Protein AF-A0A7Z9P1F1-F1 (afdb_monomer)

Sequence (293 aa):
MRIVAISLLLLLSGCTSNPWAYNAAPGSGSVGSEALQKPMVYIEPFTIGSGVDSHWPDVAPEMHKAFTRALLKTGKFEVATDPVSARQSFAAFLISAEITDFMHSSEAPESVRRLSWFSEANDAIVALDLSAVDAHTNRTIFSDQLVSTVSAGDVEVDQYGALEFGSYLFWSTPLGEASSDVLDQAVAQLASLRGSTPGVVEITSYEVGSREVKLSAGDLLDDGGIYYVGAMDRMTGQFASVDDDLGRPLRLRVEHHFFGGSSGWLLSEPAEYEHITGSTLSKSPLSTQLSSE

Solvent-accessible surface area (backbone atoms only — not comparable to full-atom values): 16678 Å² total; per-residue (Å²): 140,89,83,83,92,82,86,85,87,85,82,76,77,71,81,75,74,60,86,81,48,91,81,68,76,68,43,86,40,77,85,61,85,82,58,79,69,57,42,23,31,18,70,51,81,36,38,78,35,92,55,40,55,80,89,51,80,59,50,32,66,43,52,42,51,51,44,54,50,54,43,45,32,62,36,61,48,40,80,37,96,41,66,68,65,13,58,71,40,98,40,27,35,39,33,46,39,32,36,40,34,53,48,73,30,68,64,80,56,77,83,60,58,74,69,76,78,82,88,73,72,24,36,10,38,26,30,36,40,40,36,33,24,35,55,88,77,70,42,77,73,44,72,51,78,41,71,26,73,25,76,42,62,92,60,69,87,76,72,53,88,85,50,58,85,78,37,80,69,37,54,73,35,41,55,27,42,10,45,49,52,31,44,50,53,50,42,56,60,54,59,36,50,52,27,35,30,75,81,61,19,30,26,74,40,72,51,93,91,56,50,60,28,37,41,39,68,36,82,34,43,57,69,70,36,67,29,26,35,23,36,68,38,86,88,78,72,45,60,24,36,35,42,19,72,83,74,42,77,26,37,28,32,30,43,70,43,96,86,79,49,27,36,29,38,45,76,58,57,64,28,98,85,63,78,59,58,68,18,19,29,16,66,58,83,51,53,68,74,75,77,83,124

Secondary structure (DSSP, 8-state):
------SSSSS-------TTSTTPPPP----SGGGS-PPEEEEPPPEEEEEE-TT-TTHHHHHHHHHHHHHHHTSS-EE-SSHHHHTTSSSEEEEEEEEEEEEEESS--HHHHTT----SS-EEEEEEEEEEEETTT--EEEEEEEEEEEE-TT--TTSSTTSPTTSTTGGGSHHHHHHHHHHHHHHHHHHHTTTTSTTTSBEEEE-TT-SEEEETTGGGSPTT-EEEEEEE-TTT--EEE-BBTTSSB-EEEEEE-TTS-EEEEESSPBPTT---TT-EEESSPPBP-----

Structure (mmCIF, N/CA/C/O backbone):
data_AF-A0A7Z9P1F1-F1
#
_entry.id   AF-A0A7Z9P1F1-F1
#
loop_
_atom_site.group_PDB
_atom_site.id
_atom_site.type_symbol
_atom_site.label_atom_id
_atom_site.label_alt_id
_atom_site.label_comp_id
_atom_site.label_asym_id
_atom_site.label_entity_id
_atom_site.label_seq_id
_atom_site.pdbx_PDB_ins_code
_atom_site.Cartn_x
_atom_site.Cartn_y
_atom_site.Cartn_z
_atom_site.occupancy
_atom_site.B_iso_or_equiv
_atom_site.auth_seq_id
_atom_site.auth_comp_id
_atom_site.auth_asym_id
_atom_site.auth_atom_id
_atom_site.pdbx_PDB_model_num
ATOM 1 N N . MET A 1 1 ? -0.400 -39.652 -49.048 1.00 35.72 1 MET A N 1
ATOM 2 C CA . MET A 1 1 ? -0.681 -38.272 -49.501 1.00 35.72 1 MET A CA 1
ATOM 3 C C . MET A 1 1 ? -1.869 -37.758 -48.700 1.00 35.72 1 MET A C 1
ATOM 5 O O . MET A 1 1 ? -2.992 -38.155 -48.974 1.00 35.72 1 MET A O 1
ATOM 9 N N . ARG A 1 2 ? -1.606 -37.013 -47.617 1.00 31.61 2 ARG A N 1
ATOM 10 C CA . ARG A 1 2 ? -2.617 -36.452 -46.706 1.00 31.61 2 ARG A CA 1
ATOM 11 C C . ARG A 1 2 ? -2.742 -34.965 -47.019 1.00 31.61 2 ARG A C 1
ATOM 13 O O . ARG A 1 2 ? -1.772 -34.230 -46.880 1.00 31.61 2 ARG A O 1
ATOM 20 N N . ILE A 1 3 ? -3.910 -34.577 -47.510 1.00 37.00 3 ILE A N 1
ATOM 21 C CA . ILE A 1 3 ? -4.257 -33.225 -47.939 1.00 37.00 3 ILE A CA 1
ATOM 22 C C . ILE A 1 3 ? -5.103 -32.596 -46.826 1.00 37.00 3 ILE A C 1
ATOM 24 O O . ILE A 1 3 ? -6.120 -33.158 -46.435 1.00 37.00 3 ILE A O 1
ATOM 28 N N . VAL A 1 4 ? -4.630 -31.437 -46.358 1.00 41.53 4 VAL A N 1
ATOM 29 C CA . VAL A 1 4 ? -5.380 -30.321 -45.755 1.00 41.53 4 VAL A CA 1
ATOM 30 C C . VAL A 1 4 ? -6.065 -30.602 -44.410 1.00 41.53 4 VAL A C 1
ATOM 32 O O . VAL A 1 4 ? -7.259 -30.850 -44.313 1.00 41.53 4 VAL A O 1
ATOM 35 N N . ALA A 1 5 ? -5.279 -30.423 -43.348 1.00 38.44 5 ALA A N 1
ATOM 36 C CA . ALA A 1 5 ? -5.745 -29.993 -42.028 1.00 38.44 5 ALA A CA 1
ATOM 37 C C . ALA A 1 5 ? -5.063 -28.655 -41.666 1.00 38.44 5 ALA A C 1
ATOM 39 O O . ALA A 1 5 ? -4.437 -28.512 -40.624 1.00 38.44 5 ALA A O 1
ATOM 40 N N . ILE A 1 6 ? -5.127 -27.686 -42.585 1.00 43.38 6 ILE A N 1
ATOM 41 C CA . ILE A 1 6 ? -4.683 -26.299 -42.383 1.00 43.38 6 ILE A CA 1
ATOM 42 C C . ILE A 1 6 ? -5.941 -25.443 -42.507 1.00 43.38 6 ILE A C 1
ATOM 44 O O . ILE A 1 6 ? -6.253 -24.998 -43.604 1.00 43.38 6 ILE A O 1
ATOM 48 N N . SER A 1 7 ? -6.730 -25.316 -41.435 1.00 37.97 7 SER A N 1
ATOM 49 C CA . SER A 1 7 ? -7.835 -24.332 -41.343 1.00 37.97 7 SER A CA 1
ATOM 50 C C . SER A 1 7 ? -8.422 -24.136 -39.934 1.00 37.97 7 SER A C 1
ATOM 52 O O . SER A 1 7 ? -9.387 -23.396 -39.801 1.00 37.97 7 SER A O 1
ATOM 54 N N . LEU A 1 8 ? -7.887 -24.735 -38.860 1.00 34.91 8 LEU A N 1
ATOM 55 C CA . LEU A 1 8 ? -8.510 -24.575 -37.535 1.00 34.91 8 LEU A CA 1
ATOM 56 C C . LEU A 1 8 ? -7.511 -24.604 -36.370 1.00 34.91 8 LEU A C 1
ATOM 58 O O . LEU A 1 8 ? -7.696 -25.330 -35.401 1.00 34.91 8 LEU A O 1
ATOM 62 N N . LEU A 1 9 ? -6.426 -23.834 -36.473 1.00 31.36 9 LEU A N 1
ATOM 63 C CA . LEU A 1 9 ? -5.491 -23.639 -35.355 1.00 31.36 9 LEU A CA 1
ATOM 64 C C . LEU A 1 9 ? -4.881 -22.226 -35.347 1.00 31.36 9 LEU A C 1
ATOM 66 O O . LEU A 1 9 ? -3.698 -22.046 -35.093 1.00 31.36 9 LEU A O 1
ATOM 70 N N . LEU A 1 10 ? -5.696 -21.220 -35.685 1.00 32.81 10 LEU A N 1
ATOM 71 C CA . LEU A 1 10 ? -5.306 -19.801 -35.731 1.00 32.81 10 LEU A CA 1
ATOM 72 C C . LEU A 1 10 ? -6.299 -18.875 -34.997 1.00 32.81 10 LEU A C 1
ATOM 74 O O . LEU A 1 10 ? -6.329 -17.679 -35.251 1.00 32.81 10 LEU A O 1
ATOM 78 N N . LEU A 1 11 ? -7.117 -19.407 -34.078 1.00 34.19 11 LEU A N 1
ATOM 79 C CA . LEU A 1 11 ? -8.127 -18.622 -33.340 1.00 34.19 11 LEU A CA 1
ATOM 80 C C . LEU A 1 11 ? -8.122 -18.836 -31.815 1.00 34.19 11 LEU A C 1
ATOM 82 O O . LEU A 1 11 ? -9.123 -18.574 -31.161 1.00 34.19 11 LEU A O 1
ATOM 86 N N . LEU A 1 12 ? -7.004 -19.278 -31.230 1.00 32.34 12 LEU A N 1
ATOM 87 C CA . LEU A 1 12 ? -6.824 -19.297 -29.766 1.00 32.34 12 LEU A CA 1
ATOM 88 C C . LEU A 1 12 ? -5.463 -18.743 -29.319 1.00 32.34 12 LEU A C 1
ATOM 90 O O . LEU A 1 12 ? -5.011 -19.019 -28.211 1.00 32.34 12 LEU A O 1
ATOM 94 N N . SER A 1 13 ? -4.823 -17.916 -30.148 1.00 32.41 13 SER A N 1
ATOM 95 C CA . SER A 1 13 ? -3.813 -16.987 -29.645 1.00 32.41 13 SER A CA 1
ATOM 96 C C . SER A 1 13 ? -4.576 -15.914 -28.883 1.00 32.41 13 SER A C 1
ATOM 98 O O . SER A 1 13 ? -5.094 -14.976 -29.486 1.00 32.41 13 SER A O 1
ATOM 100 N N . GLY A 1 14 ? -4.745 -16.121 -27.576 1.00 32.91 14 GLY A N 1
ATOM 101 C CA . GLY A 1 14 ? -5.289 -15.107 -26.692 1.00 32.91 14 GLY A CA 1
ATOM 102 C C . GLY A 1 14 ? -4.563 -13.801 -26.971 1.00 32.91 14 GLY A C 1
ATOM 103 O O . GLY A 1 14 ? -3.345 -13.724 -26.823 1.00 32.91 14 GLY A O 1
ATOM 104 N N . CYS A 1 15 ? -5.301 -12.791 -27.428 1.00 31.14 15 CYS A N 1
ATOM 105 C CA . CYS A 1 15 ? -4.856 -11.419 -27.305 1.00 31.14 15 CYS A CA 1
ATOM 106 C C . CYS A 1 15 ? -4.651 -11.202 -25.807 1.00 31.14 15 CYS A C 1
ATOM 108 O O . CYS A 1 15 ? -5.617 -10.980 -25.076 1.00 31.14 15 CYS A O 1
ATOM 110 N N . THR A 1 16 ? -3.416 -11.355 -25.334 1.00 35.19 16 THR A N 1
ATOM 111 C CA . THR A 1 16 ? -3.032 -10.914 -24.005 1.00 35.19 16 THR A CA 1
ATOM 112 C C . THR A 1 16 ? -3.187 -9.401 -24.058 1.00 35.19 16 THR A C 1
ATOM 114 O O . THR A 1 16 ? -2.407 -8.678 -24.674 1.00 35.19 16 THR A O 1
ATOM 117 N N . SER A 1 17 ? -4.309 -8.898 -23.550 1.00 42.53 17 SER A N 1
ATOM 118 C CA . SER A 1 17 ? -4.472 -7.466 -23.367 1.00 42.53 17 SER A CA 1
ATOM 119 C C . SER A 1 17 ? -3.401 -7.062 -22.367 1.00 42.53 17 SER A C 1
ATOM 121 O O . SER A 1 17 ? -3.546 -7.371 -21.186 1.00 42.53 17 SER A O 1
ATOM 123 N N . ASN A 1 18 ? -2.315 -6.446 -22.835 1.00 44.53 18 ASN A N 1
ATOM 124 C CA . ASN A 1 18 ? -1.306 -5.876 -21.956 1.00 44.53 18 ASN A CA 1
ATOM 125 C C . ASN A 1 18 ? -2.048 -4.990 -20.930 1.00 44.53 18 ASN A C 1
ATOM 127 O O . ASN A 1 18 ? -2.690 -4.013 -21.342 1.00 44.53 18 ASN A O 1
ATOM 131 N N . PRO A 1 19 ? -2.040 -5.323 -19.625 1.00 49.16 19 PRO A N 1
ATOM 132 C CA . PRO A 1 19 ? -2.755 -4.549 -18.616 1.00 49.16 19 PRO A CA 1
ATOM 133 C C . PRO A 1 19 ? -2.200 -3.121 -18.504 1.00 49.16 19 PRO A C 1
ATOM 135 O O . PRO A 1 19 ? -2.893 -2.238 -18.000 1.00 49.16 19 PRO A O 1
ATOM 138 N N . TRP A 1 20 ? -1.029 -2.844 -19.070 1.00 52.28 20 TRP A N 1
ATOM 139 C CA . TRP A 1 20 ? -0.404 -1.525 -19.142 1.00 52.28 20 TRP A CA 1
ATOM 140 C C . TRP A 1 20 ? -0.797 -0.729 -20.392 1.00 52.28 20 TRP A C 1
ATOM 142 O O . TRP A 1 20 ? -0.536 0.467 -20.475 1.00 52.28 20 TRP A O 1
ATOM 152 N N . ALA A 1 21 ? -1.533 -1.331 -21.336 1.00 48.41 21 ALA A N 1
ATOM 153 C CA . ALA A 1 21 ? -2.096 -0.599 -22.464 1.00 48.41 21 ALA A CA 1
ATOM 154 C C . ALA A 1 21 ? -3.126 0.439 -21.980 1.00 48.41 21 ALA A C 1
ATOM 156 O O . ALA A 1 21 ? -4.057 0.130 -21.220 1.00 48.41 21 ALA A O 1
ATOM 157 N N . TYR A 1 22 ? -2.990 1.675 -22.474 1.00 47.12 22 TYR A N 1
ATOM 158 C CA . TYR A 1 22 ? -3.763 2.863 -22.080 1.00 47.12 22 TYR A CA 1
ATOM 159 C C . TYR A 1 22 ? -5.292 2.755 -22.286 1.00 47.12 22 TYR A C 1
ATOM 161 O O . TYR A 1 22 ? -6.043 3.562 -21.737 1.00 47.12 22 TYR A O 1
ATOM 169 N N . ASN A 1 23 ? -5.783 1.692 -22.932 1.00 44.31 23 ASN A N 1
ATOM 170 C CA . ASN A 1 23 ? -7.172 1.581 -23.392 1.00 44.31 23 ASN A CA 1
ATOM 171 C C . ASN A 1 23 ? -8.077 0.638 -22.572 1.00 44.31 23 ASN A C 1
ATOM 173 O O . ASN A 1 23 ? -9.268 0.557 -22.855 1.00 44.31 23 ASN A O 1
ATOM 177 N N . ALA A 1 24 ? -7.559 -0.083 -21.570 1.00 43.12 24 ALA A N 1
ATOM 178 C CA . ALA A 1 24 ? -8.402 -0.939 -20.726 1.00 43.12 24 ALA A CA 1
ATOM 179 C C . ALA A 1 24 ? -9.178 -0.116 -19.678 1.00 43.12 24 ALA A C 1
ATOM 181 O O . ALA A 1 24 ? -8.585 0.721 -18.992 1.00 43.12 24 ALA A O 1
ATOM 182 N N . ALA A 1 25 ? -10.486 -0.368 -19.556 1.00 40.06 25 ALA A N 1
ATOM 183 C CA . ALA A 1 25 ? -11.360 0.284 -18.579 1.00 40.06 25 ALA A CA 1
ATOM 184 C C . ALA A 1 25 ? -10.914 -0.015 -17.126 1.00 40.06 25 ALA A C 1
ATOM 186 O O . ALA A 1 25 ? -10.321 -1.071 -16.885 1.00 40.06 25 ALA A O 1
ATOM 187 N N . PRO A 1 26 ? -11.180 0.884 -16.157 1.00 46.94 26 PRO A N 1
ATOM 188 C CA . PRO A 1 26 ? -10.956 0.605 -14.738 1.00 46.94 26 PRO A CA 1
ATOM 189 C C . PRO A 1 26 ? -11.678 -0.681 -14.316 1.00 46.94 26 PRO A C 1
ATOM 191 O O . PRO A 1 26 ? -12.777 -0.957 -14.802 1.00 46.94 26 PRO A O 1
ATOM 194 N N . GLY A 1 27 ? -11.071 -1.468 -13.423 1.00 50.06 27 GLY A N 1
ATOM 195 C CA . GLY A 1 27 ? -11.696 -2.678 -12.895 1.00 50.06 27 GLY A CA 1
ATOM 196 C C . GLY A 1 27 ? -13.035 -2.362 -12.226 1.00 50.06 27 GLY A C 1
ATOM 197 O O . GLY A 1 27 ? -13.189 -1.332 -11.564 1.00 50.06 27 GLY A O 1
ATOM 198 N N . SER A 1 28 ? -14.022 -3.242 -12.400 1.00 44.06 28 SER A N 1
ATOM 199 C CA . SER A 1 28 ? -15.274 -3.163 -11.652 1.00 44.06 28 SER A CA 1
ATOM 200 C C . SER A 1 28 ? -14.975 -3.505 -10.193 1.00 44.06 28 SER A C 1
ATOM 202 O O . SER A 1 28 ? -14.883 -4.679 -9.835 1.00 44.06 28 SER A O 1
ATOM 204 N N . GLY A 1 29 ? -14.754 -2.480 -9.369 1.00 47.09 29 GLY A N 1
ATOM 205 C CA . GLY A 1 29 ? -14.648 -2.638 -7.921 1.00 47.09 29 GLY A CA 1
ATOM 206 C C . GLY A 1 29 ? -15.907 -3.282 -7.332 1.00 47.09 29 GLY A C 1
ATOM 207 O O . GLY A 1 29 ? -16.945 -3.380 -7.990 1.00 47.09 29 GLY A O 1
ATOM 208 N N . SER A 1 30 ? -15.804 -3.724 -6.083 1.00 41.62 30 SER A N 1
ATOM 209 C CA . SER A 1 30 ? -16.893 -4.378 -5.364 1.00 41.62 30 SER A CA 1
ATOM 210 C C . SER A 1 30 ? -18.188 -3.552 -5.336 1.00 41.62 30 SER A C 1
ATOM 212 O O . SER A 1 30 ? -18.172 -2.325 -5.223 1.00 41.62 30 SER A O 1
ATOM 214 N N . VAL A 1 31 ? -19.328 -4.244 -5.439 1.00 35.16 31 VAL A N 1
ATOM 215 C CA . VAL A 1 31 ? -20.680 -3.664 -5.449 1.00 35.16 31 VAL A CA 1
ATOM 216 C C . VAL A 1 31 ? -21.420 -4.127 -4.194 1.00 35.16 31 VAL A C 1
ATOM 218 O O . VAL A 1 31 ? -21.510 -5.326 -3.947 1.00 35.16 31 VAL A O 1
ATOM 221 N N . GLY A 1 32 ? -21.973 -3.192 -3.416 1.00 40.28 32 GLY A N 1
ATOM 222 C CA . GLY A 1 32 ? -22.726 -3.475 -2.186 1.00 40.28 32 GLY A CA 1
ATOM 223 C C . GLY A 1 32 ? -22.233 -2.652 -0.993 1.00 40.28 32 GLY A C 1
ATOM 224 O O . GLY A 1 32 ? -21.577 -1.630 -1.175 1.00 40.28 32 GLY A O 1
ATOM 225 N N . SER A 1 33 ? -22.518 -3.099 0.233 1.00 35.25 33 SER A N 1
ATOM 226 C CA . SER A 1 33 ? -22.044 -2.472 1.483 1.00 35.25 33 SER A CA 1
ATOM 227 C C . SER A 1 33 ? -20.513 -2.396 1.605 1.00 35.25 33 SER A C 1
ATOM 229 O O . SER A 1 33 ? -20.011 -1.645 2.429 1.00 35.25 33 SER A O 1
ATOM 231 N N . GLU A 1 34 ? -19.763 -3.101 0.751 1.00 40.09 34 GLU A N 1
ATOM 232 C CA . GLU A 1 34 ? -18.304 -2.976 0.598 1.00 40.09 34 GLU A CA 1
ATOM 233 C C . GLU A 1 34 ? -17.842 -1.634 -0.009 1.00 40.09 34 GLU A C 1
ATOM 235 O O . GLU A 1 34 ? -16.647 -1.334 0.002 1.00 40.09 34 GLU A O 1
ATOM 240 N N . ALA A 1 35 ? -18.770 -0.833 -0.547 1.00 41.50 35 ALA A N 1
ATOM 241 C CA . ALA A 1 35 ? -18.516 0.497 -1.102 1.00 41.50 35 ALA A CA 1
ATOM 242 C C . ALA A 1 35 ? -18.477 1.615 -0.041 1.00 41.50 35 ALA A C 1
ATOM 244 O O . ALA A 1 35 ? -18.312 2.778 -0.399 1.00 41.50 35 ALA A O 1
ATOM 245 N N . LEU A 1 36 ? -18.662 1.300 1.248 1.00 48.66 36 LEU A N 1
ATOM 246 C CA . LEU A 1 36 ? -18.972 2.319 2.255 1.00 48.66 36 LEU A CA 1
ATOM 247 C C . LEU A 1 36 ? -17.801 3.170 2.764 1.00 48.66 36 LEU A C 1
ATOM 249 O O . LEU A 1 36 ? -18.077 4.098 3.509 1.00 48.66 36 LEU A O 1
ATOM 253 N N . GLN A 1 37 ? -16.561 2.955 2.313 1.00 64.69 37 GLN A N 1
ATOM 254 C CA . GLN A 1 37 ? -15.500 3.980 2.261 1.00 64.69 37 GLN A CA 1
ATOM 255 C C . GLN A 1 37 ? -14.241 3.366 1.643 1.00 64.69 37 GLN A C 1
ATOM 257 O O . GLN A 1 37 ? -13.525 2.597 2.285 1.00 64.69 37 GLN A O 1
ATOM 262 N N . LYS A 1 38 ? -13.965 3.670 0.372 1.00 75.50 38 LYS A N 1
ATOM 263 C CA . LYS A 1 38 ? -12.647 3.366 -0.191 1.00 75.50 38 LYS A CA 1
ATOM 264 C C . LYS A 1 38 ? -11.640 4.326 0.445 1.00 75.50 38 LYS A C 1
ATOM 266 O O . LYS A 1 38 ? -11.911 5.526 0.449 1.00 75.50 38 LYS A O 1
ATOM 271 N N . PRO A 1 39 ? -10.507 3.843 0.975 1.00 79.50 39 PRO A N 1
ATOM 272 C CA . PRO A 1 39 ? -9.470 4.738 1.455 1.00 79.50 39 PRO A CA 1
ATOM 273 C C . PRO A 1 39 ? -8.991 5.636 0.316 1.00 79.50 39 PRO A C 1
ATOM 275 O O . PRO A 1 39 ? -8.829 5.192 -0.830 1.00 79.50 39 PRO A O 1
ATOM 278 N N . MET A 1 40 ? -8.775 6.903 0.648 1.00 87.19 40 MET A N 1
ATOM 279 C CA . MET A 1 40 ? -8.245 7.874 -0.287 1.00 87.19 40 MET A CA 1
ATOM 280 C C . MET A 1 40 ? -6.720 7.803 -0.281 1.00 87.19 40 MET A C 1
ATOM 282 O O . MET A 1 40 ? -6.086 7.695 0.764 1.00 87.19 40 MET A O 1
ATOM 286 N N . VAL A 1 41 ? -6.104 7.858 -1.450 1.00 90.19 41 VAL A N 1
ATOM 287 C CA . VAL A 1 41 ? -4.651 7.842 -1.592 1.00 90.19 41 VAL A CA 1
ATOM 288 C C . VAL A 1 41 ? -4.212 9.068 -2.362 1.00 90.19 41 VAL A C 1
ATOM 290 O O . VAL A 1 41 ? -4.752 9.379 -3.419 1.00 90.19 41 VAL A O 1
ATOM 293 N N . TYR A 1 42 ? -3.231 9.780 -1.832 1.00 92.62 42 TYR A N 1
ATOM 294 C CA . TYR A 1 42 ? -2.512 10.796 -2.580 1.00 92.62 42 TYR A CA 1
ATOM 295 C C . TYR A 1 42 ? -1.144 10.235 -2.936 1.00 92.62 42 TYR A C 1
ATOM 297 O O . TYR A 1 42 ? -0.407 9.795 -2.056 1.00 92.62 42 TYR A O 1
ATOM 305 N N . ILE A 1 43 ? -0.829 10.227 -4.227 1.00 94.44 43 ILE A N 1
ATOM 306 C CA . ILE A 1 43 ? 0.447 9.740 -4.741 1.00 94.44 43 ILE A CA 1
ATOM 307 C C . ILE A 1 43 ? 1.280 10.971 -5.069 1.00 94.44 43 ILE A C 1
ATOM 309 O O . ILE A 1 43 ? 0.911 11.760 -5.939 1.00 94.44 43 ILE A O 1
ATOM 313 N N . GLU A 1 44 ? 2.394 11.146 -4.371 1.00 94.25 44 GLU A N 1
ATOM 314 C CA . GLU A 1 44 ? 3.358 12.184 -4.707 1.00 94.25 44 GLU A CA 1
ATOM 315 C C . GLU A 1 44 ? 3.976 11.913 -6.089 1.00 94.25 44 GLU A C 1
ATOM 317 O O . GLU A 1 44 ? 4.096 10.753 -6.508 1.00 94.25 44 GLU A O 1
ATOM 322 N N . PRO A 1 45 ? 4.369 12.964 -6.833 1.00 94.62 45 PRO A N 1
ATOM 323 C CA . PRO A 1 45 ? 5.160 12.781 -8.039 1.00 94.62 45 PRO A CA 1
ATOM 324 C C . PRO A 1 45 ? 6.391 11.933 -7.723 1.00 94.62 45 PRO A C 1
ATOM 326 O O . PRO A 1 45 ? 7.108 12.226 -6.767 1.00 94.62 45 PRO A O 1
ATOM 329 N N . PHE A 1 46 ? 6.621 10.889 -8.518 1.00 95.06 46 PHE A N 1
ATOM 330 C CA . PHE A 1 46 ? 7.787 10.034 -8.315 1.00 95.06 46 PHE A CA 1
ATOM 331 C C . PHE A 1 46 ? 9.060 10.860 -8.477 1.00 95.06 46 PHE A C 1
ATOM 333 O O . PHE A 1 46 ? 9.132 11.759 -9.322 1.00 95.06 46 PHE A O 1
ATOM 340 N N . THR A 1 47 ? 10.065 10.546 -7.671 1.00 94.81 47 THR A N 1
ATOM 341 C CA . THR A 1 47 ? 11.394 11.146 -7.767 1.00 94.81 47 THR A CA 1
ATOM 342 C C . THR A 1 47 ? 12.379 10.166 -8.389 1.00 94.81 47 THR A C 1
ATOM 344 O O . THR A 1 47 ? 12.121 8.967 -8.505 1.00 94.81 47 THR A O 1
ATOM 347 N N . ILE A 1 48 ? 13.509 10.704 -8.839 1.00 92.25 48 ILE A N 1
ATOM 348 C CA . ILE A 1 48 ? 14.598 9.939 -9.436 1.00 92.25 48 ILE A CA 1
ATOM 349 C C . ILE A 1 48 ? 15.787 10.002 -8.482 1.00 92.25 48 ILE A C 1
ATOM 351 O O . ILE A 1 48 ? 16.243 11.097 -8.139 1.00 92.25 48 ILE A O 1
ATOM 355 N N . GLY A 1 49 ? 16.270 8.835 -8.071 1.00 87.38 49 GLY A N 1
ATOM 356 C CA . GLY A 1 49 ? 17.466 8.679 -7.260 1.00 87.38 49 GLY A CA 1
ATOM 357 C C . GLY A 1 49 ? 18.749 8.709 -8.087 1.00 87.38 49 GLY A C 1
ATOM 358 O O . GLY A 1 49 ? 18.749 8.761 -9.317 1.00 87.38 49 GLY A O 1
ATOM 359 N N . SER A 1 50 ? 19.893 8.663 -7.405 1.00 81.25 50 SER A N 1
ATOM 360 C CA . SER A 1 50 ? 21.205 8.814 -8.052 1.00 81.25 50 SER A CA 1
ATOM 361 C C . SER A 1 50 ? 21.637 7.646 -8.954 1.00 81.25 50 SER A C 1
ATOM 363 O O . SER A 1 50 ? 22.626 7.792 -9.669 1.00 81.25 50 SER A O 1
ATOM 365 N N . GLY A 1 51 ? 20.957 6.494 -8.899 1.00 79.06 51 GLY A N 1
ATOM 366 C CA . GLY A 1 51 ? 21.263 5.306 -9.712 1.00 79.06 51 GLY A CA 1
ATOM 367 C C . GLY A 1 51 ? 20.577 5.284 -11.083 1.00 79.06 51 GLY A C 1
ATOM 368 O O . GLY A 1 51 ? 20.734 4.327 -11.840 1.00 79.06 51 GLY A O 1
ATOM 369 N N . VAL A 1 52 ? 19.836 6.337 -11.429 1.00 83.38 52 VAL A N 1
ATOM 370 C CA . VAL A 1 52 ? 19.136 6.467 -12.710 1.00 83.38 52 VAL A CA 1
ATOM 371 C C . VAL A 1 52 ? 19.904 7.402 -13.640 1.00 83.38 52 VAL A C 1
ATOM 373 O O . VAL A 1 52 ? 20.234 8.534 -13.281 1.00 83.38 52 VAL A O 1
ATOM 376 N N . ASP A 1 53 ? 20.178 6.937 -14.860 1.00 78.94 53 ASP A N 1
ATOM 377 C CA . ASP A 1 53 ? 20.866 7.742 -15.869 1.00 78.94 53 ASP A CA 1
ATOM 378 C C . ASP A 1 53 ? 19.981 8.901 -16.365 1.00 78.94 53 ASP A C 1
ATOM 380 O O . ASP A 1 53 ? 18.795 8.735 -16.656 1.00 78.94 53 ASP A O 1
ATOM 384 N N . SER A 1 54 ? 20.593 10.072 -16.542 1.00 78.88 54 SER A N 1
ATOM 385 C CA . SER A 1 54 ? 19.999 11.260 -17.169 1.00 78.88 54 SER A CA 1
ATOM 386 C C . SER A 1 54 ? 19.400 11.038 -18.566 1.00 78.88 54 SER A C 1
ATOM 388 O O . SER A 1 54 ? 18.585 11.849 -19.005 1.00 78.88 54 SER A O 1
ATOM 390 N N . HIS A 1 55 ? 19.777 9.960 -19.264 1.00 78.62 55 HIS A N 1
ATOM 391 C CA . HIS A 1 55 ? 19.166 9.534 -20.525 1.00 78.62 55 HIS A CA 1
ATOM 392 C C . HIS A 1 55 ? 17.673 9.186 -20.389 1.00 78.62 55 HIS A C 1
ATOM 394 O O . HIS A 1 55 ? 16.962 9.165 -21.391 1.00 78.62 55 HIS A O 1
ATOM 400 N N . TRP A 1 56 ? 17.180 8.985 -19.163 1.00 78.62 56 TRP A N 1
ATOM 401 C CA . TRP A 1 56 ? 15.786 8.672 -18.857 1.00 78.62 56 TRP A CA 1
ATOM 402 C C . TRP A 1 56 ? 15.054 9.838 -18.168 1.00 78.62 56 TRP A C 1
ATOM 404 O O . TRP A 1 56 ? 14.583 9.688 -17.039 1.00 78.62 56 TRP A O 1
ATOM 414 N N . PRO A 1 57 ? 14.922 11.018 -18.804 1.00 77.00 57 PRO A N 1
ATOM 415 C CA . PRO A 1 57 ? 14.370 12.203 -18.144 1.00 77.00 57 PRO A CA 1
ATOM 416 C C . PRO A 1 57 ? 12.892 12.042 -17.755 1.00 77.00 57 PRO A C 1
ATOM 418 O O . PRO A 1 57 ? 12.444 12.647 -16.783 1.00 77.00 57 PRO A O 1
ATOM 421 N N . ASP A 1 58 ? 12.153 11.200 -18.482 1.00 84.56 58 ASP A N 1
ATOM 422 C CA . ASP A 1 58 ? 10.709 11.012 -18.317 1.00 84.56 58 ASP A CA 1
ATOM 423 C C . ASP A 1 58 ? 10.339 9.733 -17.544 1.00 84.56 58 ASP A C 1
ATOM 425 O O . ASP A 1 58 ? 9.159 9.386 -17.445 1.00 84.56 58 ASP A O 1
ATOM 429 N N . VAL A 1 59 ? 11.318 9.038 -16.947 1.00 87.50 59 VAL A N 1
ATOM 430 C CA . VAL A 1 59 ? 11.054 7.774 -16.240 1.00 87.50 59 VAL A CA 1
ATOM 431 C C . VAL A 1 59 ? 10.105 7.951 -15.059 1.00 87.50 59 VAL A C 1
ATOM 433 O O . VAL A 1 59 ? 9.095 7.256 -14.953 1.00 87.50 59 VAL A O 1
ATOM 436 N N . ALA A 1 60 ? 10.368 8.947 -14.214 1.00 90.38 60 ALA A N 1
ATOM 437 C CA . ALA A 1 60 ? 9.530 9.265 -13.066 1.00 90.38 60 ALA A CA 1
ATOM 438 C C . ALA A 1 60 ? 8.086 9.635 -13.438 1.00 90.38 60 ALA A C 1
ATOM 440 O O . ALA A 1 60 ? 7.168 8.997 -12.912 1.00 90.38 60 ALA A O 1
ATOM 441 N N . PRO A 1 61 ? 7.823 10.616 -14.327 1.00 90.75 61 PRO A N 1
ATOM 442 C CA . PRO A 1 61 ? 6.448 10.975 -14.661 1.00 90.75 61 PRO A CA 1
ATOM 443 C C . PRO A 1 61 ? 5.668 9.830 -15.324 1.00 90.75 61 PRO A C 1
ATOM 445 O O . PRO A 1 61 ? 4.471 9.700 -15.068 1.00 90.75 61 PRO A O 1
ATOM 448 N N . GLU A 1 62 ? 6.299 8.975 -16.129 1.00 88.88 62 GLU A N 1
ATOM 449 C CA . GLU A 1 62 ? 5.611 7.831 -16.743 1.00 88.88 62 GLU A CA 1
ATOM 450 C C . GLU A 1 62 ? 5.386 6.669 -15.767 1.00 88.88 62 GLU A C 1
ATOM 452 O O . GLU A 1 62 ? 4.279 6.127 -15.731 1.00 88.88 62 GLU A O 1
ATOM 457 N N . MET A 1 63 ? 6.360 6.325 -14.915 1.00 90.69 63 MET A N 1
ATOM 458 C CA . MET A 1 63 ? 6.148 5.330 -13.854 1.00 90.69 63 MET A CA 1
ATOM 459 C C . MET A 1 63 ? 5.060 5.785 -12.877 1.00 90.69 63 MET A C 1
ATOM 461 O O . MET A 1 63 ? 4.188 4.992 -12.528 1.00 90.69 63 MET A O 1
ATOM 465 N N . HIS A 1 64 ? 5.025 7.072 -12.517 1.00 93.19 64 HIS A N 1
ATOM 466 C CA . HIS A 1 64 ? 3.960 7.647 -11.695 1.00 93.19 64 HIS A CA 1
ATOM 467 C C . HIS A 1 64 ? 2.573 7.496 -12.352 1.00 93.19 64 HIS A C 1
ATOM 469 O O . HIS A 1 64 ? 1.610 7.078 -11.698 1.00 93.19 64 HIS A O 1
ATOM 475 N N . LYS A 1 65 ? 2.449 7.792 -13.656 1.00 90.06 65 LYS A N 1
ATOM 476 C CA . LYS A 1 65 ? 1.192 7.605 -14.409 1.00 90.06 65 LYS A CA 1
ATOM 477 C C . LYS A 1 65 ? 0.774 6.134 -14.452 1.00 90.06 65 LYS A C 1
ATOM 479 O O . LYS A 1 65 ? -0.396 5.825 -14.208 1.00 90.06 65 LYS A O 1
ATOM 484 N N . ALA A 1 66 ? 1.710 5.237 -14.764 1.00 89.06 66 ALA A N 1
ATOM 485 C CA . ALA A 1 66 ? 1.464 3.800 -14.847 1.00 89.06 66 ALA A CA 1
ATOM 486 C C . ALA A 1 66 ? 1.012 3.236 -13.494 1.00 89.06 66 ALA A C 1
ATOM 488 O O . ALA A 1 66 ? -0.026 2.574 -13.416 1.00 89.06 66 ALA A O 1
ATOM 489 N N . PHE A 1 67 ? 1.717 3.591 -12.422 1.00 91.69 67 PHE A N 1
ATOM 490 C CA . PHE A 1 67 ? 1.390 3.215 -11.054 1.00 91.69 67 PHE A CA 1
ATOM 491 C C . PHE A 1 67 ? -0.000 3.693 -10.629 1.00 91.69 67 PHE A C 1
ATOM 493 O O . PHE A 1 67 ? -0.832 2.895 -10.197 1.00 91.69 67 PHE A O 1
ATOM 500 N N . THR A 1 68 ? -0.294 4.982 -10.824 1.00 90.44 68 THR A N 1
ATOM 501 C CA . THR A 1 68 ? -1.597 5.574 -10.484 1.00 90.44 68 THR A CA 1
ATOM 502 C C . THR A 1 68 ? -2.737 4.846 -11.195 1.00 90.44 68 THR A C 1
ATOM 504 O O . THR A 1 68 ? -3.765 4.519 -10.599 1.00 90.44 68 THR A O 1
ATOM 507 N N . ARG A 1 69 ? -2.547 4.531 -12.481 1.00 86.56 69 ARG A N 1
ATOM 508 C CA . ARG A 1 69 ? -3.513 3.775 -13.281 1.00 86.56 69 ARG A CA 1
ATOM 509 C C . ARG A 1 69 ? -3.701 2.353 -12.753 1.00 86.56 69 ARG A C 1
ATOM 511 O O . ARG A 1 69 ? -4.842 1.900 -12.663 1.00 86.56 69 ARG A O 1
ATOM 518 N N . ALA A 1 70 ? -2.620 1.646 -12.437 1.00 86.56 70 ALA A N 1
ATOM 519 C CA . ALA A 1 70 ? -2.688 0.290 -11.902 1.00 86.56 70 ALA A CA 1
ATOM 520 C C . ALA A 1 70 ? -3.400 0.260 -10.544 1.00 86.56 70 ALA A C 1
ATOM 522 O O . ALA A 1 70 ? -4.297 -0.559 -10.336 1.00 86.56 70 ALA A O 1
ATOM 523 N N . LEU A 1 71 ? -3.119 1.233 -9.676 1.00 86.12 71 LEU A N 1
ATOM 524 C CA . LEU A 1 71 ? -3.794 1.372 -8.391 1.00 86.12 71 LEU A CA 1
ATOM 525 C C . LEU A 1 71 ? -5.299 1.631 -8.561 1.00 86.12 71 LEU A C 1
ATOM 527 O O . LEU A 1 71 ? -6.110 0.958 -7.923 1.00 86.12 71 LEU A O 1
ATOM 531 N N . LEU A 1 72 ? -5.700 2.517 -9.481 1.00 85.44 72 LEU A N 1
ATOM 532 C CA . LEU A 1 72 ? -7.115 2.754 -9.811 1.00 85.44 72 LEU A CA 1
ATOM 533 C C . LEU A 1 72 ? -7.810 1.500 -10.355 1.00 85.44 72 LEU A C 1
ATOM 535 O O . LEU A 1 72 ? -8.973 1.245 -10.034 1.00 85.44 72 LEU A O 1
ATOM 539 N N . LYS A 1 73 ? -7.109 0.687 -11.154 1.00 83.62 73 LYS A N 1
ATOM 540 C CA . LYS A 1 73 ? -7.656 -0.558 -11.714 1.00 83.62 73 LYS A CA 1
ATOM 541 C C . LYS A 1 73 ? -7.992 -1.602 -10.661 1.00 83.62 73 LYS A C 1
ATOM 543 O O . LYS A 1 73 ? -8.890 -2.403 -10.908 1.00 83.62 73 LYS A O 1
ATOM 548 N N . THR A 1 74 ? -7.346 -1.568 -9.496 1.00 81.50 74 THR A N 1
ATOM 549 C CA . THR A 1 74 ? -7.724 -2.442 -8.375 1.00 81.50 74 THR A CA 1
ATOM 550 C C . THR A 1 74 ? -9.152 -2.181 -7.893 1.00 81.50 74 THR A C 1
ATOM 552 O O . THR A 1 74 ? -9.766 -3.051 -7.281 1.00 81.50 74 THR A O 1
ATOM 555 N N . GLY A 1 75 ? -9.675 -0.968 -8.112 1.00 79.56 75 GLY A N 1
ATOM 556 C CA . GLY A 1 75 ? -10.957 -0.526 -7.576 1.00 79.56 75 GLY A CA 1
ATOM 557 C C . GLY A 1 75 ? -10.995 -0.417 -6.047 1.00 79.56 75 GLY A C 1
ATOM 558 O O . GLY A 1 75 ? -12.073 -0.145 -5.515 1.00 79.56 75 GLY A O 1
ATOM 559 N N . LYS A 1 76 ? -9.864 -0.616 -5.350 1.00 78.56 76 LYS A N 1
ATOM 560 C CA . LYS A 1 76 ? -9.750 -0.643 -3.881 1.00 78.56 76 LYS A CA 1
ATOM 561 C C . LYS A 1 76 ? -9.560 0.740 -3.251 1.00 78.56 76 LYS A C 1
ATOM 563 O O . LYS A 1 76 ? -9.878 0.896 -2.078 1.00 78.56 76 LYS A O 1
ATOM 568 N N . PHE A 1 77 ? -9.085 1.715 -4.026 1.00 83.44 77 PHE A N 1
ATOM 569 C CA . PHE A 1 77 ? -8.739 3.063 -3.568 1.00 83.44 77 PHE A CA 1
ATOM 570 C C . PHE A 1 77 ? -9.427 4.135 -4.407 1.00 83.44 77 PHE A C 1
ATOM 572 O O . PHE A 1 77 ? -9.783 3.900 -5.566 1.00 83.44 77 PHE A O 1
ATOM 579 N N . GLU A 1 78 ? -9.553 5.324 -3.830 1.00 86.81 78 GLU A N 1
ATOM 580 C CA . GLU A 1 78 ? -9.803 6.566 -4.564 1.00 86.81 78 GLU A CA 1
ATOM 581 C C . GLU A 1 78 ? -8.524 7.396 -4.590 1.00 86.81 78 GLU A C 1
ATOM 583 O O . GLU A 1 78 ? -7.878 7.548 -3.561 1.00 86.81 78 GLU A O 1
ATOM 588 N N . VAL A 1 79 ? -8.137 7.934 -5.747 1.00 86.88 79 VAL A N 1
ATOM 589 C CA . VAL A 1 79 ? -6.917 8.746 -5.856 1.00 86.88 79 VAL A CA 1
ATOM 590 C C . VAL A 1 79 ? -7.274 10.225 -5.740 1.00 86.88 79 VAL A C 1
ATOM 592 O O . VAL A 1 79 ? -8.054 10.741 -6.541 1.00 86.88 79 VAL A O 1
ATOM 595 N N . ALA A 1 80 ? -6.695 10.907 -4.755 1.00 88.19 80 ALA A N 1
ATOM 596 C CA . ALA A 1 80 ? -6.820 12.345 -4.576 1.00 88.19 80 ALA A CA 1
ATOM 597 C C . ALA A 1 80 ? -5.895 13.107 -5.528 1.00 88.19 80 ALA A C 1
ATOM 599 O O . ALA A 1 80 ? -4.769 12.692 -5.796 1.00 88.19 80 ALA A O 1
ATOM 600 N N . THR A 1 81 ? -6.348 14.275 -5.975 1.00 85.62 81 THR A N 1
ATOM 601 C CA . THR A 1 81 ? -5.544 15.195 -6.793 1.00 85.62 81 THR A CA 1
ATOM 602 C C . THR A 1 81 ? -4.517 15.980 -5.985 1.00 85.62 81 THR A C 1
ATOM 604 O O . THR A 1 81 ? -3.552 16.487 -6.548 1.00 85.62 81 THR A O 1
ATOM 607 N N . ASP A 1 82 ? -4.735 16.118 -4.679 1.00 86.94 82 ASP A N 1
ATOM 608 C CA . ASP A 1 82 ? -3.898 16.900 -3.780 1.00 86.94 82 ASP A CA 1
ATOM 609 C C . ASP A 1 82 ? -3.981 16.339 -2.344 1.00 86.94 82 ASP A C 1
ATOM 611 O O . ASP A 1 82 ? -4.971 15.688 -1.980 1.00 86.94 82 ASP A O 1
ATOM 615 N N . PRO A 1 83 ? -2.961 16.583 -1.502 1.00 84.50 83 PRO A N 1
ATOM 616 C CA . PRO A 1 83 ? -2.896 15.993 -0.169 1.00 84.50 83 PRO A CA 1
ATOM 617 C C . PRO A 1 83 ? -3.931 16.586 0.797 1.00 84.50 83 PRO A C 1
ATOM 619 O O . PRO A 1 83 ? -4.254 15.958 1.804 1.00 84.50 83 PRO A O 1
ATOM 622 N N . VAL A 1 84 ? -4.458 17.788 0.526 1.00 84.75 84 VAL A N 1
ATOM 623 C CA . VAL A 1 84 ? -5.477 18.415 1.379 1.00 84.75 84 VAL A CA 1
ATOM 624 C C . VAL A 1 84 ? -6.809 17.703 1.191 1.00 84.75 84 VAL A C 1
ATOM 626 O O . VAL A 1 84 ? -7.446 17.354 2.181 1.00 84.75 84 VAL A O 1
ATOM 629 N N . SER A 1 85 ? -7.187 17.422 -0.056 1.00 81.81 85 SER A N 1
ATOM 630 C CA . SER A 1 85 ? -8.367 16.625 -0.390 1.00 81.81 85 SER A CA 1
ATOM 631 C C . SER A 1 85 ? -8.273 15.211 0.188 1.00 81.81 85 SER A C 1
ATOM 633 O O . SER A 1 85 ? -9.243 14.730 0.771 1.00 81.81 85 SER A O 1
ATOM 635 N N . ALA A 1 86 ? -7.093 14.575 0.135 1.00 81.62 86 ALA A N 1
ATOM 636 C CA . ALA A 1 86 ? -6.880 13.268 0.764 1.00 81.62 86 ALA A CA 1
ATOM 637 C C . ALA A 1 86 ? -7.190 13.289 2.266 1.00 81.62 86 ALA A C 1
ATOM 639 O O . ALA A 1 86 ? -7.962 12.467 2.746 1.00 81.62 86 ALA A O 1
ATOM 640 N N . ARG A 1 87 ? -6.666 14.279 2.997 1.00 80.81 87 ARG A N 1
ATOM 6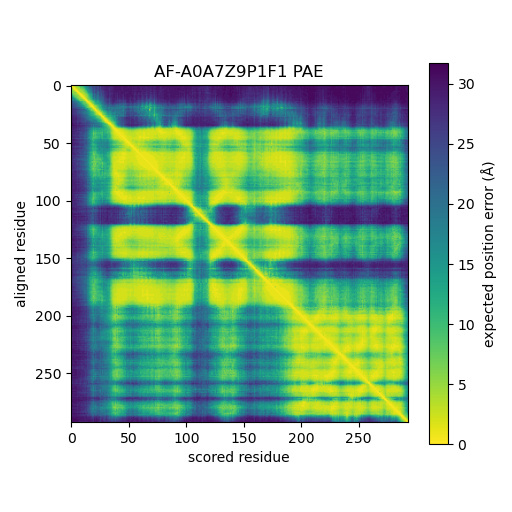41 C CA . ARG A 1 87 ? -6.852 14.433 4.453 1.00 80.81 87 ARG A CA 1
ATOM 642 C C . ARG A 1 87 ? -8.282 14.753 4.897 1.00 80.81 87 ARG A C 1
ATOM 644 O O . ARG A 1 87 ? -8.544 14.779 6.093 1.00 80.81 87 ARG A O 1
ATOM 651 N N . GLN A 1 88 ? -9.192 15.052 3.973 1.00 77.19 88 GLN A N 1
ATOM 652 C CA . GLN A 1 88 ? -10.612 15.223 4.295 1.00 77.19 88 GLN A CA 1
ATOM 653 C C . GLN A 1 88 ? -11.357 13.886 4.343 1.00 77.19 88 GLN A C 1
ATOM 655 O O . GLN A 1 88 ? -12.456 13.820 4.894 1.00 77.19 88 GLN A O 1
ATOM 660 N N . SER A 1 89 ? -10.774 12.830 3.771 1.00 75.25 89 SER A N 1
ATOM 661 C CA . SER A 1 89 ? -11.332 11.486 3.844 1.00 75.25 89 SER A CA 1
ATOM 662 C C . SER A 1 89 ? -11.041 10.848 5.187 1.00 75.25 89 SER A C 1
ATOM 664 O O . SER A 1 89 ? -9.979 11.041 5.765 1.00 75.25 89 SER A O 1
ATOM 666 N N . PHE A 1 90 ? -11.978 10.026 5.648 1.00 69.81 90 PHE A N 1
ATOM 667 C CA . PHE A 1 90 ? -11.870 9.327 6.922 1.00 69.81 90 PHE A CA 1
ATOM 668 C C . PHE A 1 90 ? -10.608 8.444 7.017 1.00 69.81 90 PHE A C 1
ATOM 670 O O . PHE A 1 90 ? -9.945 8.413 8.051 1.00 69.81 90 PHE A O 1
ATOM 677 N N . ALA A 1 91 ? -10.235 7.782 5.919 1.00 76.69 91 ALA A N 1
ATOM 678 C CA . ALA A 1 91 ? -8.992 7.034 5.800 1.00 76.69 91 ALA A CA 1
ATOM 679 C C . ALA A 1 91 ? -8.209 7.523 4.588 1.00 76.69 91 ALA A C 1
ATOM 681 O O . ALA A 1 91 ? -8.731 7.537 3.468 1.00 76.69 91 ALA A O 1
ATOM 682 N N . ALA A 1 92 ? -6.970 7.944 4.830 1.00 84.56 92 ALA A N 1
ATOM 683 C CA . ALA A 1 92 ? -6.158 8.603 3.828 1.00 84.56 92 ALA A CA 1
ATOM 684 C C . ALA A 1 92 ? -4.683 8.223 3.954 1.00 84.56 92 ALA A C 1
ATOM 686 O O . ALA A 1 92 ? -4.119 8.285 5.047 1.00 84.56 92 ALA A O 1
ATOM 687 N N . PHE A 1 93 ? -4.053 7.886 2.829 1.00 87.81 93 PHE A N 1
ATOM 688 C CA . PHE A 1 93 ? -2.638 7.527 2.766 1.00 87.81 93 PHE A CA 1
ATOM 689 C C . PHE A 1 93 ? -1.883 8.443 1.803 1.00 87.81 93 PHE A C 1
ATOM 691 O O . PHE A 1 93 ? -2.358 8.738 0.706 1.00 87.81 93 PHE A O 1
ATOM 698 N N . LEU A 1 94 ? -0.702 8.889 2.219 1.00 91.31 94 LEU A N 1
ATOM 699 C CA . LEU A 1 94 ? 0.245 9.621 1.386 1.00 91.31 94 LEU A CA 1
ATOM 700 C C . LEU A 1 94 ? 1.314 8.636 0.924 1.00 91.31 94 LEU A C 1
ATOM 702 O O . LEU A 1 94 ? 1.972 8.013 1.757 1.00 91.31 94 LEU A O 1
ATOM 706 N N . ILE A 1 95 ? 1.448 8.469 -0.385 1.00 93.56 95 ILE A N 1
ATOM 707 C CA . ILE A 1 95 ? 2.392 7.542 -1.002 1.00 93.56 95 ILE A CA 1
ATOM 708 C C . ILE A 1 95 ? 3.516 8.358 -1.623 1.00 93.56 95 ILE A C 1
ATOM 710 O O . ILE A 1 95 ? 3.249 9.232 -2.448 1.00 93.56 95 ILE A O 1
ATOM 714 N N . SER A 1 96 ? 4.754 8.036 -1.270 1.00 94.44 96 SER A N 1
ATOM 715 C CA . SER A 1 96 ? 5.947 8.559 -1.931 1.00 94.44 96 SER A CA 1
ATOM 716 C C . SER A 1 96 ? 6.732 7.410 -2.545 1.00 94.44 96 SER A C 1
ATOM 718 O O . SER A 1 96 ? 6.759 6.302 -2.000 1.00 94.44 96 SER A O 1
ATOM 720 N N . ALA A 1 97 ? 7.339 7.667 -3.702 1.00 95.75 97 ALA A N 1
ATOM 721 C CA . ALA A 1 97 ? 8.181 6.686 -4.356 1.00 95.75 97 ALA A CA 1
ATOM 722 C C . ALA A 1 97 ? 9.381 7.339 -5.045 1.00 95.75 97 ALA A C 1
ATOM 724 O O . ALA A 1 97 ? 9.238 8.372 -5.707 1.00 95.75 97 ALA A O 1
ATOM 725 N N . GLU A 1 98 ? 10.540 6.706 -4.907 1.00 95.50 98 GLU A N 1
ATOM 726 C CA . GLU A 1 98 ? 11.794 7.101 -5.540 1.00 95.50 98 GLU A CA 1
ATOM 727 C C . GLU A 1 98 ? 12.314 5.945 -6.392 1.00 95.50 98 GLU A C 1
ATOM 729 O O . GLU A 1 98 ? 12.493 4.830 -5.906 1.00 95.50 98 GLU A O 1
ATOM 734 N N . ILE A 1 99 ? 12.554 6.205 -7.675 1.00 93.62 99 ILE A N 1
ATOM 735 C CA . ILE A 1 99 ? 13.174 5.230 -8.574 1.00 93.62 99 ILE A CA 1
ATOM 736 C C . ILE A 1 99 ? 14.673 5.273 -8.305 1.00 93.62 99 ILE A C 1
ATOM 738 O O . ILE A 1 99 ? 15.338 6.249 -8.659 1.00 93.62 99 ILE A O 1
ATOM 742 N N . THR A 1 100 ? 15.197 4.248 -7.644 1.00 90.81 100 THR A N 1
ATOM 743 C CA . THR A 1 100 ? 16.584 4.222 -7.168 1.00 90.81 100 THR A CA 1
ATOM 744 C C . THR A 1 100 ? 17.543 3.702 -8.225 1.00 90.81 100 THR A C 1
ATOM 746 O O . THR A 1 100 ? 18.611 4.288 -8.405 1.00 90.81 100 THR A O 1
ATOM 749 N N . ASP A 1 101 ? 17.129 2.682 -8.975 1.00 87.75 101 ASP A N 1
ATOM 750 C CA . ASP A 1 101 ? 17.880 2.108 -10.087 1.00 87.75 101 ASP A CA 1
ATOM 751 C C . ASP A 1 101 ? 16.966 1.912 -11.299 1.00 87.75 101 ASP A C 1
ATOM 753 O O . ASP A 1 101 ? 15.840 1.420 -11.187 1.00 87.75 101 ASP A O 1
ATOM 757 N N . PHE A 1 102 ? 17.463 2.290 -12.474 1.00 87.88 102 PHE A N 1
ATOM 758 C CA . PHE A 1 102 ? 16.759 2.112 -13.739 1.00 87.88 102 PHE A CA 1
ATOM 759 C C . PHE A 1 102 ? 17.775 1.906 -14.857 1.00 87.88 102 PHE A C 1
ATOM 761 O O . PHE A 1 102 ? 18.341 2.865 -15.390 1.00 87.88 102 PHE A O 1
ATOM 768 N N . MET A 1 103 ? 18.074 0.648 -15.170 1.00 83.06 103 MET A N 1
ATOM 769 C CA . MET A 1 103 ? 19.173 0.335 -16.077 1.00 83.06 103 MET A CA 1
ATOM 770 C C . MET A 1 103 ? 18.992 -0.984 -16.811 1.00 83.06 103 MET A C 1
ATOM 772 O O . MET A 1 103 ? 18.441 -1.946 -16.290 1.00 83.06 103 MET A O 1
ATOM 776 N N . HIS A 1 104 ? 19.539 -1.037 -18.020 1.00 77.94 104 HIS A N 1
ATOM 777 C CA . HIS A 1 104 ? 19.781 -2.269 -18.753 1.00 77.94 104 HIS A CA 1
ATOM 778 C C . HIS A 1 104 ? 21.294 -2.429 -18.868 1.00 77.94 104 HIS A C 1
ATOM 780 O O . HIS A 1 104 ? 21.955 -1.591 -19.481 1.00 77.94 104 HIS A O 1
ATOM 786 N N . SER A 1 105 ? 21.856 -3.444 -18.215 1.00 65.06 105 SER A N 1
ATOM 787 C CA . SER A 1 105 ? 23.306 -3.615 -18.137 1.00 65.06 105 SER A CA 1
ATOM 788 C C . SER A 1 105 ? 23.747 -4.888 -18.845 1.00 65.06 105 SER A C 1
ATOM 790 O O . SER A 1 105 ? 23.168 -5.946 -18.613 1.00 65.06 105 SER A O 1
ATOM 792 N N . SER A 1 106 ? 24.819 -4.796 -19.638 1.00 54.41 106 SER A N 1
ATOM 793 C CA . SER A 1 106 ? 25.585 -5.968 -20.084 1.00 54.41 106 SER A CA 1
ATOM 794 C C . SER A 1 106 ? 26.509 -6.520 -18.992 1.00 54.41 106 SER A C 1
ATOM 796 O O . SER A 1 106 ? 26.987 -7.645 -19.084 1.00 54.41 106 SER A O 1
ATOM 798 N N . GLU A 1 107 ? 26.748 -5.736 -17.936 1.00 49.81 107 GLU A N 1
ATOM 799 C CA . GLU A 1 107 ? 27.371 -6.155 -16.682 1.00 49.81 107 GLU A CA 1
ATOM 800 C C . GLU A 1 107 ? 26.773 -5.359 -15.511 1.00 49.81 107 GLU A C 1
ATOM 802 O O . GLU A 1 107 ? 26.805 -4.129 -15.516 1.00 49.81 107 GLU A O 1
ATOM 807 N N . ALA A 1 108 ? 26.291 -6.051 -14.475 1.00 45.66 108 ALA A N 1
ATOM 808 C CA . ALA A 1 108 ? 25.683 -5.416 -13.305 1.00 45.66 108 ALA A CA 1
ATOM 809 C C . ALA A 1 108 ? 26.653 -4.478 -12.543 1.00 45.66 108 ALA A C 1
ATOM 811 O O . ALA A 1 108 ? 27.822 -4.858 -12.355 1.00 45.66 108 ALA A O 1
ATOM 812 N N . PRO A 1 109 ? 26.191 -3.316 -12.020 1.00 46.28 109 PRO A N 1
ATOM 813 C CA . PRO A 1 109 ? 27.013 -2.396 -11.230 1.00 46.28 109 PRO A CA 1
ATOM 814 C C . PRO A 1 109 ? 27.539 -3.012 -9.929 1.00 46.28 109 PRO A C 1
ATOM 816 O O . PRO A 1 109 ? 26.925 -3.887 -9.316 1.00 46.28 109 PRO A O 1
ATOM 819 N N . GLU A 1 110 ? 28.666 -2.494 -9.440 1.00 48.53 110 GLU A N 1
ATOM 820 C CA . GLU A 1 110 ? 29.364 -3.015 -8.256 1.00 48.53 110 GLU A CA 1
ATOM 821 C C . GLU A 1 110 ? 28.578 -2.839 -6.935 1.00 48.53 110 GLU A C 1
ATOM 823 O O . GLU A 1 110 ? 28.752 -3.623 -5.997 1.00 48.53 110 GLU A O 1
ATOM 828 N N . SER A 1 111 ? 27.672 -1.854 -6.858 1.00 47.22 111 SER A N 1
ATOM 829 C CA . SER A 1 111 ? 26.722 -1.668 -5.744 1.00 47.22 111 SER A CA 1
ATOM 830 C C . SER A 1 111 ? 25.716 -2.815 -5.645 1.00 47.22 111 SER A C 1
ATOM 832 O O . SER A 1 111 ? 25.390 -3.250 -4.541 1.00 47.22 111 SER A O 1
ATOM 834 N N . VAL A 1 112 ? 25.296 -3.345 -6.794 1.00 47.47 112 VAL A N 1
ATOM 835 C CA . VAL A 1 112 ? 24.259 -4.369 -6.915 1.00 47.47 112 VAL A CA 1
ATOM 836 C C . VAL A 1 112 ? 24.863 -5.780 -6.873 1.00 47.47 112 VAL A C 1
ATOM 838 O O . VAL A 1 112 ? 24.273 -6.691 -6.290 1.00 47.47 112 VAL A O 1
ATOM 841 N N . ARG A 1 113 ? 26.102 -5.964 -7.368 1.00 48.03 113 ARG A N 1
ATOM 842 C CA . ARG A 1 113 ? 26.878 -7.222 -7.243 1.00 48.03 113 ARG A CA 1
ATOM 843 C C . ARG A 1 113 ? 27.050 -7.692 -5.792 1.00 48.03 113 ARG A C 1
ATOM 845 O O . ARG A 1 113 ? 27.174 -8.891 -5.548 1.00 48.03 113 ARG A O 1
ATOM 852 N N . ARG A 1 114 ? 27.025 -6.776 -4.815 1.00 48.12 114 ARG A N 1
ATOM 853 C CA . ARG A 1 114 ? 27.123 -7.096 -3.376 1.00 48.12 114 ARG A CA 1
ATOM 854 C C . ARG A 1 114 ? 25.965 -7.943 -2.841 1.00 48.12 114 ARG A C 1
ATOM 856 O O . ARG A 1 114 ? 26.123 -8.573 -1.800 1.00 48.12 114 ARG A O 1
ATOM 863 N N . LEU A 1 115 ? 24.839 -7.989 -3.546 1.00 50.66 115 LEU A N 1
ATOM 864 C CA . LEU A 1 115 ? 23.632 -8.688 -3.111 1.00 50.66 115 LEU A CA 1
ATOM 865 C C . LEU A 1 115 ? 23.547 -10.148 -3.640 1.00 50.66 115 LEU A C 1
ATOM 867 O O . LEU A 1 115 ? 22.594 -10.846 -3.323 1.00 50.66 115 LEU A O 1
ATOM 871 N N . SER A 1 116 ? 24.525 -10.634 -4.427 1.00 44.84 116 SER A N 1
ATOM 872 C CA . SER A 1 116 ? 24.672 -12.047 -4.878 1.00 44.84 116 SER A CA 1
ATOM 873 C C . SER A 1 116 ? 23.499 -12.695 -5.654 1.00 44.84 116 SER A C 1
ATOM 875 O O . SER A 1 116 ? 23.305 -13.905 -5.561 1.00 44.84 116 SER A O 1
ATOM 877 N N . TRP A 1 117 ? 22.734 -11.933 -6.437 1.00 49.38 117 TRP A N 1
ATOM 878 C CA . TRP A 1 117 ? 21.485 -12.389 -7.080 1.00 49.38 117 TRP A CA 1
ATOM 879 C C . TRP A 1 117 ? 21.509 -12.399 -8.621 1.00 49.38 117 TRP A C 1
ATOM 881 O O . TRP A 1 117 ? 20.505 -12.732 -9.241 1.00 49.38 117 TRP A O 1
ATOM 891 N N . PHE A 1 118 ? 22.647 -12.091 -9.253 1.00 48.28 118 PHE A N 1
ATOM 892 C CA . PHE A 1 118 ? 22.782 -12.083 -10.717 1.00 48.28 118 PHE A CA 1
ATOM 893 C C . PHE A 1 118 ? 23.052 -13.471 -11.291 1.00 48.28 118 PHE A C 1
ATOM 895 O O . PHE A 1 118 ? 23.924 -14.183 -10.784 1.00 48.28 118 PHE A O 1
ATOM 902 N N . SER A 1 119 ? 22.341 -13.822 -12.370 1.00 51.44 119 SER A N 1
ATOM 903 C CA . SER A 1 119 ? 22.490 -15.120 -13.037 1.00 51.44 119 SER A CA 1
ATOM 904 C C . SER A 1 119 ? 23.143 -15.078 -14.424 1.00 51.44 119 SER A C 1
ATOM 906 O O . SER A 1 119 ? 23.743 -16.087 -14.769 1.00 51.44 119 SER A O 1
ATOM 908 N N . GLU A 1 120 ? 23.167 -13.960 -15.172 1.00 49.97 120 GLU A N 1
ATOM 909 C CA . GLU A 1 120 ? 23.852 -13.885 -16.483 1.00 49.97 120 GLU A CA 1
ATOM 910 C C . GLU A 1 120 ? 24.097 -12.436 -16.979 1.00 49.97 120 GLU A C 1
ATOM 912 O O . GLU A 1 120 ? 23.641 -11.466 -16.379 1.00 49.97 120 GLU A O 1
ATOM 917 N N . ALA A 1 121 ? 24.900 -12.275 -18.040 1.00 53.50 121 ALA A N 1
ATOM 918 C CA . ALA A 1 121 ? 25.331 -10.987 -18.594 1.00 53.5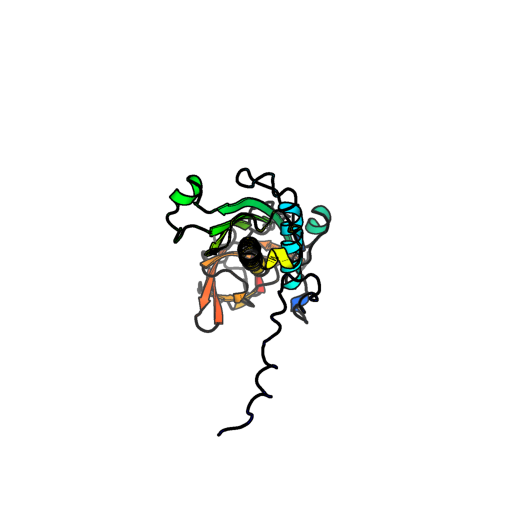0 121 ALA A CA 1
ATOM 919 C C . ALA A 1 121 ? 24.328 -10.461 -19.637 1.00 53.50 121 ALA A C 1
ATOM 921 O O . ALA A 1 121 ? 24.518 -10.733 -20.815 1.00 53.50 121 ALA A O 1
ATOM 922 N N . ASN A 1 122 ? 23.251 -9.800 -19.189 1.00 70.06 122 ASN A N 1
ATOM 923 C CA . ASN A 1 122 ? 22.379 -8.847 -19.912 1.00 70.06 122 ASN A CA 1
ATOM 924 C C . ASN A 1 122 ? 21.033 -8.762 -19.169 1.00 70.06 122 ASN A C 1
ATOM 926 O O . ASN A 1 122 ? 20.062 -9.415 -19.551 1.00 70.06 122 ASN A O 1
ATOM 930 N N . ASP A 1 123 ? 20.981 -7.980 -18.092 1.00 77.38 123 ASP A N 1
ATOM 931 C CA . ASP A 1 123 ? 19.802 -7.883 -17.225 1.00 77.38 123 ASP A CA 1
ATOM 932 C C . ASP A 1 123 ? 19.255 -6.451 -17.208 1.00 77.38 123 ASP A C 1
ATOM 934 O O . ASP A 1 123 ? 20.006 -5.469 -17.114 1.00 77.38 123 ASP A O 1
ATOM 938 N N . ALA A 1 124 ? 17.930 -6.338 -17.301 1.00 84.50 124 ALA A N 1
ATOM 939 C CA . ALA A 1 124 ? 17.193 -5.105 -17.079 1.00 84.50 124 ALA A CA 1
ATOM 940 C C . ALA A 1 124 ? 16.707 -5.054 -15.632 1.00 84.50 124 ALA A C 1
ATOM 942 O O . ALA A 1 124 ? 16.052 -5.980 -15.157 1.00 84.50 124 ALA A O 1
ATOM 943 N N . ILE A 1 125 ? 17.043 -3.971 -14.940 1.00 85.75 125 ILE A N 1
ATOM 944 C CA . ILE A 1 125 ? 16.864 -3.809 -13.502 1.00 85.75 125 ILE A CA 1
ATOM 945 C C . ILE A 1 125 ? 16.079 -2.530 -13.257 1.00 85.75 125 ILE A C 1
ATOM 947 O O . ILE A 1 125 ? 16.427 -1.459 -13.765 1.00 85.75 125 ILE A O 1
ATOM 951 N N . VAL A 1 126 ? 15.046 -2.657 -12.432 1.00 90.12 126 VAL A N 1
ATOM 952 C CA . VAL A 1 126 ? 14.292 -1.527 -11.899 1.00 90.12 126 VAL A CA 1
ATOM 953 C C . VAL A 1 126 ? 14.189 -1.702 -10.394 1.00 90.12 126 VAL A C 1
ATOM 955 O O . VAL A 1 126 ? 13.812 -2.776 -9.921 1.00 90.12 126 VAL A O 1
ATOM 958 N N . ALA A 1 127 ? 14.523 -0.650 -9.654 1.00 90.62 127 ALA A N 1
ATOM 959 C CA . ALA A 1 127 ? 14.335 -0.581 -8.215 1.00 90.62 127 ALA A CA 1
ATOM 960 C C . ALA A 1 127 ? 13.531 0.668 -7.838 1.00 90.62 127 ALA A C 1
ATOM 962 O O . ALA A 1 127 ? 13.708 1.746 -8.412 1.00 90.62 127 ALA A O 1
ATOM 963 N N . LEU A 1 128 ? 12.621 0.496 -6.884 1.00 93.38 128 LEU A N 1
ATOM 964 C CA . LEU A 1 128 ? 11.703 1.518 -6.406 1.00 93.38 128 LEU A CA 1
ATOM 965 C C . LEU A 1 128 ? 11.647 1.468 -4.881 1.00 93.38 128 LEU A C 1
ATOM 967 O O . LEU A 1 128 ? 11.177 0.486 -4.307 1.00 93.38 128 LEU A O 1
ATOM 971 N N . ASP A 1 129 ? 12.059 2.549 -4.236 1.00 92.44 129 ASP A N 1
ATOM 972 C CA . ASP A 1 129 ? 11.788 2.752 -2.819 1.00 92.44 129 ASP A CA 1
ATOM 973 C C . ASP A 1 129 ? 10.366 3.298 -2.697 1.00 92.44 129 ASP A C 1
ATOM 975 O O . ASP A 1 129 ? 10.055 4.360 -3.236 1.00 92.44 129 ASP A O 1
ATOM 979 N N . LEU A 1 130 ? 9.486 2.562 -2.019 1.00 93.44 130 LEU A N 1
ATOM 980 C CA . LEU A 1 130 ? 8.076 2.905 -1.855 1.00 93.44 130 LEU A CA 1
ATOM 981 C C . LEU A 1 130 ? 7.760 3.077 -0.376 1.00 93.44 130 LEU A C 1
ATOM 983 O O . LEU A 1 130 ? 8.021 2.187 0.433 1.00 93.44 130 LEU A O 1
ATOM 987 N N . SER A 1 131 ? 7.116 4.186 -0.024 1.00 90.88 131 SER A N 1
ATOM 988 C CA . SER A 1 131 ? 6.603 4.389 1.326 1.00 90.88 131 SER A CA 1
ATOM 989 C C . SER A 1 131 ? 5.158 4.871 1.322 1.00 90.88 131 SER A C 1
ATOM 991 O O . SER A 1 131 ? 4.714 5.577 0.416 1.00 90.88 131 SER A O 1
ATOM 993 N N . ALA A 1 132 ? 4.416 4.467 2.348 1.00 89.44 132 ALA A N 1
ATOM 994 C CA . ALA A 1 132 ? 3.058 4.912 2.601 1.00 89.44 132 ALA A CA 1
ATOM 995 C C . ALA A 1 132 ? 2.938 5.402 4.042 1.00 89.44 132 ALA A C 1
ATOM 997 O O . ALA A 1 132 ? 3.319 4.718 4.998 1.00 89.44 132 ALA A O 1
ATOM 998 N N . VAL A 1 133 ? 2.376 6.592 4.191 1.00 86.75 133 VAL A N 1
ATOM 999 C CA . VAL A 1 133 ? 2.188 7.276 5.466 1.00 86.75 133 VAL A CA 1
ATOM 1000 C C . VAL A 1 133 ? 0.700 7.510 5.686 1.00 86.75 133 VAL A C 1
ATOM 1002 O O . VAL A 1 133 ? -0.013 7.92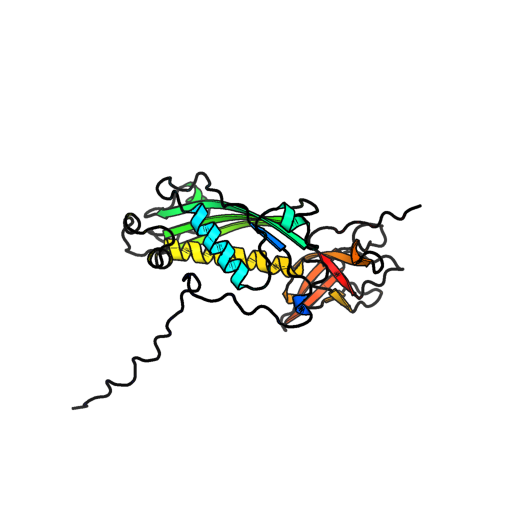5 4.775 1.00 86.75 133 VAL A O 1
ATOM 1005 N N . ASP A 1 134 ? 0.223 7.273 6.904 1.00 82.88 134 ASP A N 1
ATOM 1006 C CA . ASP A 1 134 ? -1.129 7.664 7.298 1.00 82.88 134 ASP A CA 1
ATOM 1007 C C . ASP A 1 134 ? -1.243 9.197 7.304 1.00 82.88 134 ASP A C 1
ATOM 1009 O O . ASP A 1 134 ? -0.491 9.884 8.000 1.00 82.88 134 ASP A O 1
ATOM 1013 N N . ALA A 1 135 ? -2.180 9.753 6.537 1.00 84.25 135 ALA A N 1
ATOM 1014 C CA . ALA A 1 135 ? -2.246 11.194 6.304 1.00 84.25 135 ALA A CA 1
ATOM 1015 C C . ALA A 1 135 ? -2.657 12.008 7.545 1.00 84.25 135 ALA A C 1
ATOM 1017 O O . ALA A 1 135 ? -2.427 13.223 7.567 1.00 84.25 135 ALA A O 1
ATOM 1018 N N . HIS A 1 136 ? -3.259 11.363 8.552 1.00 78.00 136 HIS A N 1
ATOM 1019 C CA . HIS A 1 136 ? -3.739 12.000 9.780 1.00 78.00 136 HIS A CA 1
ATOM 1020 C C . HIS A 1 136 ? -2.686 11.966 10.886 1.00 78.00 136 HIS A C 1
ATOM 1022 O O . HIS A 1 136 ? -2.468 12.958 11.581 1.00 78.00 136 HIS A O 1
ATOM 1028 N N . THR A 1 137 ? -2.019 10.827 11.045 1.00 74.94 137 THR A N 1
ATOM 1029 C CA . THR A 1 137 ? -1.031 10.602 12.105 1.00 74.94 137 THR A CA 1
ATOM 1030 C C . THR A 1 137 ? 0.402 10.883 11.658 1.00 74.94 137 THR A C 1
ATOM 1032 O O . THR A 1 137 ? 1.291 10.960 12.508 1.00 74.94 137 THR A O 1
ATOM 1035 N N . ASN A 1 138 ? 0.643 11.041 10.350 1.00 77.94 138 ASN A N 1
ATOM 1036 C CA . ASN A 1 138 ? 1.969 11.128 9.730 1.00 77.94 138 ASN A CA 1
ATOM 1037 C C . ASN A 1 138 ? 2.901 9.965 10.123 1.00 77.94 138 ASN A C 1
ATOM 1039 O O . ASN A 1 138 ? 4.123 10.119 10.1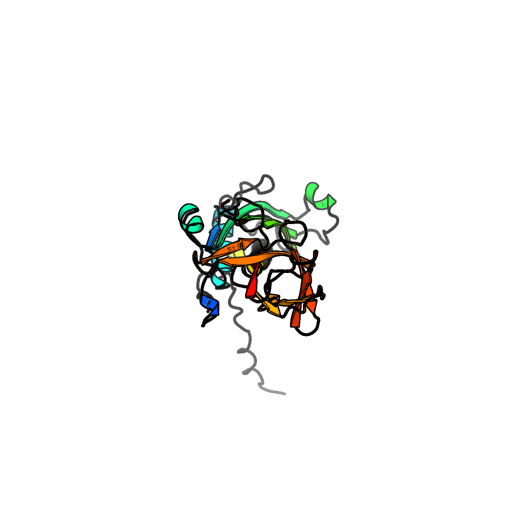58 1.00 77.94 138 ASN A O 1
ATOM 1043 N N . ARG A 1 139 ? 2.341 8.794 10.446 1.00 74.00 139 ARG A N 1
ATOM 1044 C CA . ARG A 1 139 ? 3.125 7.592 10.741 1.00 74.00 139 ARG A CA 1
ATOM 1045 C C . ARG A 1 139 ? 3.319 6.767 9.482 1.00 74.00 139 ARG A C 1
ATOM 1047 O O . ARG A 1 139 ? 2.362 6.507 8.758 1.00 74.00 139 ARG A O 1
ATOM 1054 N N . THR A 1 140 ? 4.547 6.318 9.260 1.00 77.38 140 THR A N 1
ATOM 1055 C CA . THR A 1 140 ? 4.865 5.346 8.215 1.00 77.38 140 THR A CA 1
ATOM 1056 C C . THR A 1 140 ? 4.148 4.034 8.508 1.00 77.38 140 THR A C 1
ATOM 1058 O O . THR A 1 140 ? 4.371 3.417 9.548 1.00 77.38 140 THR A O 1
ATOM 1061 N N . ILE A 1 141 ? 3.267 3.632 7.597 1.00 78.12 141 ILE A N 1
ATOM 1062 C CA . ILE A 1 141 ? 2.547 2.356 7.649 1.00 78.12 141 ILE A CA 1
ATOM 1063 C C . ILE A 1 141 ? 3.342 1.274 6.923 1.00 78.12 141 ILE A C 1
ATOM 1065 O O . ILE A 1 141 ? 3.313 0.105 7.304 1.00 78.12 141 ILE A O 1
ATOM 1069 N N . PHE A 1 142 ? 4.039 1.676 5.866 1.00 81.56 142 PHE A N 1
ATOM 1070 C CA . PHE A 1 142 ? 4.835 0.806 5.024 1.00 81.56 142 PHE A CA 1
ATOM 1071 C C . PHE A 1 142 ? 6.009 1.597 4.450 1.00 81.56 142 PHE A C 1
ATOM 1073 O O . PHE A 1 142 ? 5.865 2.771 4.112 1.00 81.56 142 PHE A O 1
ATOM 1080 N N . SER A 1 143 ? 7.166 0.953 4.363 1.00 85.62 143 SER A N 1
ATOM 1081 C CA . SER A 1 143 ? 8.344 1.458 3.670 1.00 85.62 143 SER A CA 1
ATOM 1082 C C . SER A 1 143 ? 9.173 0.255 3.263 1.00 85.62 143 SER A C 1
ATOM 1084 O O . SER A 1 143 ? 9.577 -0.512 4.136 1.00 85.62 143 SER A O 1
ATOM 1086 N N . ASP A 1 144 ? 9.412 0.094 1.971 1.00 85.69 144 ASP A N 1
ATOM 1087 C CA . ASP A 1 144 ? 10.166 -1.037 1.441 1.00 85.69 144 ASP A CA 1
ATOM 1088 C C . ASP A 1 144 ? 10.874 -0.661 0.140 1.00 85.69 144 ASP A C 1
ATOM 1090 O O . ASP A 1 144 ? 10.496 0.304 -0.529 1.00 85.69 144 ASP A O 1
ATOM 1094 N N . GLN A 1 145 ? 11.885 -1.447 -0.209 1.00 88.25 145 GLN A N 1
ATOM 1095 C CA . GLN A 1 145 ? 12.571 -1.367 -1.489 1.00 88.25 145 GLN A CA 1
ATOM 1096 C C . GLN A 1 145 ? 12.122 -2.534 -2.364 1.00 88.25 145 GLN A C 1
ATOM 1098 O O . GLN A 1 145 ? 12.360 -3.701 -2.056 1.00 88.25 145 GLN A O 1
ATOM 1103 N N . LEU A 1 146 ? 11.483 -2.205 -3.480 1.00 89.75 146 LEU A N 1
ATOM 1104 C CA . LEU A 1 146 ? 10.976 -3.163 -4.450 1.00 89.75 146 LEU A CA 1
ATOM 1105 C C . LEU A 1 146 ? 11.947 -3.250 -5.617 1.00 89.75 146 LEU A C 1
ATOM 1107 O O . LEU A 1 146 ? 12.364 -2.226 -6.154 1.00 89.75 146 LEU A O 1
ATOM 1111 N N . VAL A 1 147 ? 12.291 -4.468 -6.025 1.00 88.38 147 VAL A N 1
ATOM 1112 C CA . VAL A 1 147 ? 13.260 -4.707 -7.096 1.00 88.38 147 VAL A CA 1
ATOM 1113 C C . VAL A 1 147 ? 12.716 -5.767 -8.041 1.00 88.38 147 VAL A C 1
ATOM 1115 O O . VAL A 1 147 ? 12.210 -6.800 -7.601 1.00 88.38 147 VAL A O 1
ATOM 1118 N N . SER A 1 148 ? 12.835 -5.524 -9.344 1.00 88.56 148 SER A N 1
ATOM 1119 C CA . SER A 1 148 ? 12.630 -6.551 -10.364 1.00 88.56 148 SER A CA 1
ATOM 1120 C C . SER A 1 148 ? 13.828 -6.621 -11.292 1.00 88.56 148 SER A C 1
ATOM 1122 O O . SER A 1 148 ? 14.526 -5.631 -11.540 1.00 88.56 148 SER A O 1
ATOM 1124 N N . THR A 1 149 ? 14.076 -7.821 -11.799 1.00 85.38 149 THR A N 1
ATOM 1125 C CA . THR A 1 149 ? 15.103 -8.072 -12.798 1.00 85.38 149 THR A CA 1
ATOM 1126 C C . THR A 1 149 ? 14.604 -9.051 -13.831 1.00 85.38 149 THR A C 1
ATOM 1128 O O . THR A 1 149 ? 14.111 -10.129 -13.504 1.00 85.38 149 THR A O 1
ATOM 1131 N N . VAL A 1 150 ? 14.755 -8.646 -15.086 1.00 84.31 150 VAL A N 1
ATOM 1132 C CA . VAL A 1 150 ? 14.323 -9.395 -16.257 1.00 84.31 150 VAL A CA 1
ATOM 1133 C C . VAL A 1 150 ? 15.533 -9.610 -17.149 1.00 84.31 150 VAL A C 1
ATOM 1135 O O . VAL A 1 150 ? 16.236 -8.658 -17.497 1.00 84.31 150 VAL A O 1
ATOM 1138 N N . SER A 1 151 ? 15.770 -10.866 -17.523 1.00 80.06 151 SER A N 1
ATOM 1139 C CA . SER A 1 151 ? 16.849 -11.204 -18.445 1.00 80.06 151 SER A CA 1
ATOM 1140 C C . SER A 1 151 ? 16.513 -10.713 -19.847 1.00 80.06 151 SER A C 1
ATOM 1142 O O . SER A 1 151 ? 15.443 -10.999 -20.385 1.00 80.06 151 SER A O 1
ATOM 1144 N N . ALA A 1 152 ? 17.449 -9.995 -20.453 1.00 67.00 152 ALA A N 1
ATOM 1145 C CA . ALA A 1 152 ? 17.329 -9.512 -21.817 1.00 67.00 152 ALA A CA 1
ATOM 1146 C C . ALA A 1 152 ? 17.932 -10.479 -22.852 1.00 67.00 152 ALA A C 1
ATOM 1148 O O . ALA A 1 152 ? 17.792 -10.247 -24.048 1.00 67.00 152 ALA A O 1
ATOM 1149 N N . GLY A 1 153 ? 18.569 -11.583 -22.446 1.00 67.06 153 GLY A N 1
ATOM 1150 C CA . GLY A 1 153 ? 19.179 -12.542 -23.378 1.00 67.06 153 GLY A CA 1
ATOM 1151 C C . GLY A 1 153 ? 20.222 -11.900 -24.310 1.00 67.06 153 GLY A C 1
ATOM 1152 O O . GLY A 1 153 ? 21.030 -11.083 -23.879 1.00 67.06 153 GLY A O 1
ATOM 1153 N N . ASP A 1 154 ? 20.202 -12.240 -25.605 1.00 58.88 154 ASP A N 1
ATOM 1154 C CA . ASP A 1 154 ? 21.130 -11.704 -26.627 1.00 58.88 154 ASP A CA 1
ATOM 1155 C C . ASP A 1 154 ? 20.749 -10.293 -27.144 1.00 58.88 154 ASP A C 1
ATOM 1157 O O . ASP A 1 154 ? 21.216 -9.852 -28.197 1.00 58.88 154 ASP A O 1
ATOM 1161 N N . VAL A 1 155 ? 19.841 -9.588 -26.465 1.00 54.91 155 VAL A N 1
ATOM 1162 C CA . VAL A 1 155 ? 19.316 -8.288 -26.904 1.00 54.91 155 VAL A CA 1
ATOM 1163 C C . VAL A 1 155 ? 20.375 -7.193 -26.717 1.00 54.91 155 VAL A C 1
ATOM 1165 O O . VAL A 1 155 ? 20.809 -6.918 -25.602 1.00 54.91 155 VAL A O 1
ATOM 1168 N N . GLU A 1 156 ? 20.783 -6.538 -27.812 1.00 55.22 156 GLU A N 1
ATOM 1169 C CA . GLU A 1 156 ? 21.742 -5.422 -27.769 1.00 55.22 156 GLU A CA 1
ATOM 1170 C C . GLU A 1 156 ? 21.230 -4.244 -26.913 1.00 55.22 156 GLU A C 1
ATOM 1172 O O . GLU A 1 156 ? 20.052 -3.887 -26.936 1.00 55.22 156 GLU A O 1
ATOM 1177 N N . VAL A 1 157 ? 22.147 -3.606 -26.177 1.00 53.75 157 VAL A N 1
ATOM 1178 C CA . VAL A 1 157 ? 21.886 -2.568 -25.156 1.00 53.75 157 VAL A CA 1
ATOM 1179 C C . VAL A 1 157 ? 21.200 -1.302 -25.722 1.00 53.75 157 VAL A C 1
ATOM 1181 O O . VAL A 1 157 ? 20.536 -0.582 -24.980 1.00 53.75 157 VAL A O 1
ATOM 1184 N N . ASP A 1 158 ? 21.285 -1.052 -27.034 1.00 52.88 158 ASP A N 1
ATOM 1185 C CA . ASP A 1 158 ? 20.877 0.200 -27.707 1.00 52.88 158 ASP A CA 1
ATOM 1186 C C . ASP A 1 158 ? 19.428 0.208 -28.261 1.00 52.88 158 ASP A C 1
ATOM 1188 O O . ASP A 1 158 ? 19.081 0.979 -29.154 1.00 52.88 158 ASP A O 1
ATOM 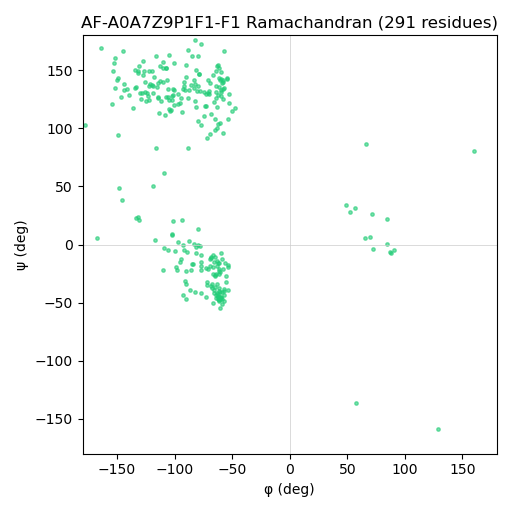1192 N N . GLN A 1 159 ? 18.532 -0.653 -27.765 1.00 57.78 159 GLN A N 1
ATOM 1193 C CA . GLN A 1 159 ? 17.151 -0.718 -28.288 1.00 57.78 159 GLN A CA 1
ATOM 1194 C C . GLN A 1 159 ? 16.224 0.412 -27.812 1.00 57.78 159 GLN A C 1
ATOM 1196 O O . GLN A 1 159 ? 15.114 0.557 -28.327 1.00 57.78 159 GLN A O 1
ATOM 1201 N N . TYR A 1 160 ? 16.660 1.228 -26.852 1.00 62.56 160 TYR A N 1
ATOM 1202 C CA . TYR A 1 160 ? 15.798 2.222 -26.211 1.00 62.56 160 TYR A CA 1
ATOM 1203 C C . TYR A 1 160 ? 15.921 3.634 -26.777 1.00 62.56 160 TYR A C 1
ATOM 1205 O O . TYR A 1 160 ? 14.977 4.407 -26.652 1.00 62.56 160 TYR A O 1
ATOM 1213 N N . GLY A 1 161 ? 17.030 3.972 -27.445 1.00 56.28 161 GLY A N 1
ATOM 1214 C CA . GLY A 1 161 ? 17.310 5.346 -27.888 1.00 56.28 161 GLY A CA 1
ATOM 1215 C C . GLY A 1 161 ? 16.306 5.919 -28.901 1.00 56.28 161 GLY A C 1
ATOM 1216 O O . GLY A 1 161 ? 16.256 7.131 -29.100 1.00 56.28 161 GLY A O 1
ATOM 1217 N N . ALA A 1 162 ? 15.493 5.063 -29.532 1.00 55.34 162 ALA A N 1
ATOM 1218 C CA . ALA A 1 162 ? 14.426 5.449 -30.459 1.00 55.34 162 ALA A CA 1
ATOM 1219 C C . ALA A 1 162 ? 13.003 5.235 -29.903 1.00 55.34 162 ALA A C 1
ATOM 1221 O O . ALA A 1 162 ? 12.030 5.556 -30.590 1.00 55.34 162 ALA A O 1
ATOM 1222 N N . LEU A 1 163 ? 12.862 4.674 -28.697 1.00 59.91 163 LEU A N 1
ATOM 1223 C CA . LEU A 1 163 ? 11.570 4.397 -28.077 1.00 59.91 163 LEU A CA 1
ATOM 1224 C C . LEU A 1 163 ? 11.209 5.521 -27.110 1.00 59.91 163 LEU A C 1
ATOM 1226 O O . LEU A 1 163 ? 11.907 5.772 -26.135 1.00 59.91 163 LEU A O 1
ATOM 1230 N N . GLU A 1 164 ? 10.077 6.175 -27.360 1.00 60.94 164 GLU A N 1
ATOM 1231 C CA . GLU A 1 164 ? 9.503 7.101 -26.389 1.00 60.94 164 GLU A CA 1
ATOM 1232 C C . GLU A 1 164 ? 9.111 6.318 -25.128 1.00 60.94 164 GLU A C 1
ATOM 1234 O O . GLU A 1 164 ? 8.392 5.308 -25.201 1.00 60.94 164 GLU A O 1
ATOM 1239 N N . PHE A 1 165 ? 9.615 6.766 -23.977 1.00 62.25 165 PHE A N 1
ATOM 1240 C CA . PHE A 1 165 ? 9.262 6.202 -22.683 1.00 62.25 165 PHE A CA 1
ATOM 1241 C C . PHE A 1 165 ? 7.750 6.349 -22.460 1.00 62.25 165 PHE A C 1
ATOM 1243 O O . PHE A 1 165 ? 7.179 7.401 -22.732 1.00 62.25 165 PHE A O 1
ATOM 1250 N N . GLY A 1 166 ? 7.075 5.272 -22.049 1.00 55.78 166 GLY A N 1
ATOM 1251 C CA . GLY A 1 166 ? 5.608 5.230 -21.970 1.00 55.78 166 GLY A CA 1
ATOM 1252 C C . GLY A 1 166 ? 4.896 4.824 -23.271 1.00 55.78 166 GLY A C 1
ATOM 1253 O O . GLY A 1 166 ? 3.695 4.558 -23.257 1.00 55.78 166 GLY A O 1
ATOM 1254 N N . SER A 1 167 ? 5.599 4.670 -24.399 1.00 64.06 167 SER A N 1
ATOM 1255 C CA . SER A 1 167 ? 4.997 4.059 -25.591 1.00 64.06 167 SER A CA 1
ATOM 1256 C C . SER A 1 167 ? 4.602 2.597 -25.334 1.00 64.06 167 SER A C 1
ATOM 1258 O O . SER A 1 167 ? 5.205 1.893 -24.525 1.00 64.06 167 SER A O 1
ATOM 1260 N N . TYR A 1 168 ? 3.601 2.089 -26.063 1.00 63.41 168 TYR A N 1
ATOM 1261 C CA . TYR A 1 168 ? 3.201 0.675 -25.964 1.00 63.41 168 TYR A CA 1
ATOM 1262 C C . TYR A 1 168 ? 4.375 -0.290 -26.211 1.00 63.41 168 TYR A C 1
ATOM 1264 O O . TYR A 1 168 ? 4.426 -1.363 -25.619 1.00 63.41 168 TYR A O 1
ATOM 1272 N N . LEU A 1 169 ? 5.318 0.110 -27.070 1.00 69.50 169 LEU A N 1
ATOM 1273 C CA . LEU A 1 169 ? 6.499 -0.677 -27.413 1.00 69.50 169 LEU A CA 1
ATOM 1274 C C . LEU A 1 169 ? 7.517 -0.728 -26.268 1.00 69.50 169 LEU A C 1
ATOM 1276 O O . LEU A 1 169 ? 8.168 -1.755 -26.096 1.00 69.50 169 LEU A O 1
ATOM 1280 N N . PHE A 1 170 ? 7.616 0.330 -25.457 1.00 78.50 170 PHE A N 1
ATOM 1281 C CA . PHE A 1 170 ? 8.497 0.348 -24.291 1.00 78.50 170 PHE A CA 1
ATOM 1282 C C . PHE A 1 170 ? 8.111 -0.740 -23.276 1.00 78.50 170 PHE A C 1
ATOM 1284 O O . PHE A 1 170 ? 8.964 -1.516 -22.857 1.00 78.50 170 PHE A O 1
ATOM 1291 N N . TRP A 1 171 ? 6.822 -0.875 -22.947 1.00 79.94 171 TRP A N 1
ATOM 1292 C CA . TRP A 1 171 ? 6.331 -1.862 -21.968 1.00 79.94 171 TRP A CA 1
ATOM 1293 C C . TRP A 1 171 ? 6.524 -3.327 -22.386 1.00 79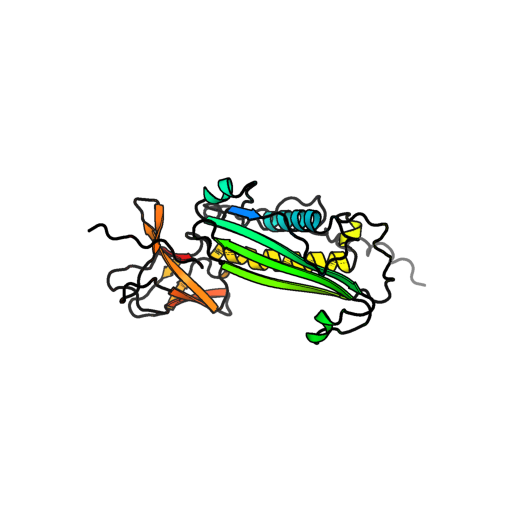.94 171 TRP A C 1
ATOM 1295 O O . TRP A 1 171 ? 6.322 -4.218 -21.572 1.00 79.94 171 TRP A O 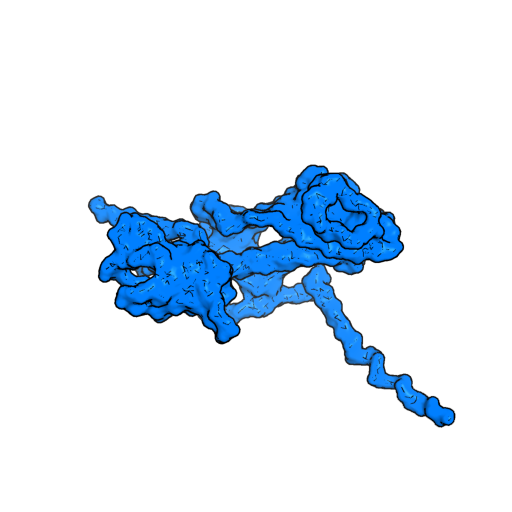1
ATOM 1305 N N . SER A 1 172 ? 6.890 -3.586 -23.645 1.00 79.25 172 SER A N 1
ATOM 1306 C CA . SER A 1 172 ? 7.249 -4.924 -24.139 1.00 79.25 172 SER A CA 1
ATOM 1307 C C . SER A 1 172 ? 8.756 -5.202 -24.178 1.00 79.25 172 SER A C 1
ATOM 1309 O O . SER A 1 172 ? 9.167 -6.257 -24.652 1.00 79.25 172 SER A O 1
ATOM 1311 N N . THR A 1 173 ? 9.582 -4.253 -23.741 1.00 81.50 173 THR A N 1
ATOM 1312 C CA . THR A 1 173 ? 11.033 -4.442 -23.600 1.00 81.50 173 THR A CA 1
ATOM 1313 C C . THR A 1 173 ? 11.373 -5.078 -22.248 1.00 81.50 173 THR A C 1
ATOM 1315 O O . THR A 1 173 ? 10.567 -4.951 -21.326 1.00 81.50 173 THR A O 1
ATOM 1318 N N . PRO A 1 174 ? 12.572 -5.665 -22.064 1.00 84.56 174 PRO A N 1
ATOM 1319 C CA . PRO A 1 174 ? 13.001 -6.188 -20.761 1.00 84.56 174 PRO A CA 1
ATOM 1320 C C . PRO A 1 174 ? 12.910 -5.150 -19.632 1.00 84.56 174 PRO A C 1
ATOM 1322 O O . PRO A 1 174 ? 12.471 -5.452 -18.527 1.00 84.56 174 PRO A O 1
ATOM 1325 N N . LEU A 1 175 ? 13.254 -3.891 -19.921 1.00 85.50 175 LEU A N 1
ATOM 1326 C CA . LEU A 1 175 ? 13.164 -2.801 -18.949 1.00 85.50 175 LEU A CA 1
ATOM 1327 C C . LEU A 1 175 ? 11.714 -2.388 -18.658 1.00 85.50 175 LEU A C 1
ATOM 1329 O O . LEU A 1 175 ? 11.380 -2.054 -17.522 1.00 85.50 175 LEU A O 1
ATOM 1333 N N . GLY A 1 176 ? 10.834 -2.451 -19.658 1.00 85.94 176 GLY A N 1
ATOM 1334 C CA . GLY A 1 176 ? 9.395 -2.256 -19.483 1.00 85.94 176 GLY A CA 1
ATOM 1335 C C . GLY A 1 176 ? 8.721 -3.383 -18.697 1.00 85.94 176 GLY A C 1
ATOM 1336 O O . GLY A 1 176 ? 7.829 -3.116 -17.892 1.00 85.94 176 GLY A O 1
ATOM 1337 N N . GLU A 1 177 ? 9.173 -4.623 -18.877 1.00 86.19 177 GLU A N 1
ATOM 1338 C CA . GLU A 1 177 ? 8.729 -5.788 -18.107 1.00 86.19 177 GLU A CA 1
ATOM 1339 C C . GLU A 1 177 ? 9.175 -5.669 -16.645 1.00 86.19 177 GLU A C 1
ATOM 1341 O O . GLU A 1 177 ? 8.327 -5.670 -15.756 1.00 86.19 177 GLU A O 1
ATOM 1346 N N . ALA A 1 178 ? 10.460 -5.393 -16.390 1.00 88.81 178 ALA A N 1
ATOM 1347 C CA . ALA A 1 178 ? 10.964 -5.145 -15.036 1.00 88.81 178 ALA A CA 1
ATOM 1348 C C . ALA A 1 178 ? 10.222 -3.981 -14.351 1.00 88.81 178 ALA A C 1
ATOM 1350 O O . ALA A 1 178 ? 9.864 -4.069 -13.176 1.00 88.81 178 ALA A O 1
ATOM 1351 N N . SER A 1 179 ? 9.925 -2.908 -15.096 1.00 90.94 179 SER A N 1
ATOM 1352 C CA . SER A 1 179 ? 9.112 -1.789 -14.599 1.00 90.94 179 SER A CA 1
ATOM 1353 C C . SER A 1 179 ? 7.706 -2.241 -14.206 1.00 90.94 179 SER A C 1
ATOM 1355 O O . SER A 1 179 ? 7.218 -1.880 -13.140 1.00 90.94 179 SER A O 1
ATOM 1357 N N . SER A 1 180 ? 7.054 -3.028 -15.062 1.00 89.81 180 SER A N 1
ATOM 1358 C CA . SER A 1 180 ? 5.706 -3.549 -14.820 1.00 89.81 180 SER A CA 1
ATOM 1359 C C . SER A 1 180 ? 5.664 -4.416 -13.565 1.00 89.81 180 SER A C 1
ATOM 1361 O O . SER A 1 180 ? 4.807 -4.206 -12.711 1.00 89.81 180 SER A O 1
ATOM 1363 N N . ASP A 1 181 ? 6.636 -5.313 -13.408 1.00 90.00 181 ASP A N 1
ATOM 1364 C CA . ASP A 1 181 ? 6.731 -6.213 -12.260 1.00 90.00 181 ASP A CA 1
ATOM 1365 C C . ASP A 1 181 ? 6.944 -5.460 -10.943 1.00 90.00 181 ASP A C 1
ATOM 1367 O O . ASP A 1 181 ? 6.299 -5.774 -9.941 1.00 90.00 181 ASP A O 1
ATOM 1371 N N . VAL A 1 182 ? 7.819 -4.444 -10.921 1.00 91.88 182 VAL A N 1
ATOM 1372 C CA . VAL A 1 182 ? 8.001 -3.594 -9.729 1.00 91.88 182 VAL A CA 1
ATOM 1373 C C . VAL A 1 182 ? 6.712 -2.850 -9.390 1.00 91.88 182 VAL A C 1
ATOM 1375 O O . VAL A 1 182 ? 6.333 -2.767 -8.220 1.00 91.88 182 VAL A O 1
ATOM 1378 N N . LEU A 1 183 ? 6.011 -2.318 -10.395 1.00 92.94 183 LEU A N 1
ATOM 1379 C CA . LEU A 1 183 ? 4.751 -1.609 -10.181 1.00 92.94 183 LEU A CA 1
ATOM 1380 C C . LEU A 1 183 ? 3.632 -2.546 -9.702 1.00 92.94 183 LEU A C 1
ATOM 1382 O O . LEU A 1 183 ? 2.850 -2.150 -8.838 1.00 92.94 183 LEU A O 1
ATOM 1386 N N . ASP A 1 184 ? 3.564 -3.778 -10.202 1.00 89.75 184 ASP A N 1
ATOM 1387 C CA . ASP A 1 184 ? 2.604 -4.783 -9.737 1.00 89.75 184 ASP A CA 1
ATOM 1388 C C . ASP A 1 184 ? 2.881 -5.190 -8.284 1.00 89.75 184 ASP A C 1
ATOM 1390 O O . ASP A 1 184 ? 1.948 -5.252 -7.476 1.00 89.75 184 ASP A O 1
ATOM 1394 N N . GLN A 1 185 ? 4.152 -5.377 -7.912 1.00 89.56 185 GLN A N 1
ATOM 1395 C CA . GLN A 1 185 ? 4.549 -5.588 -6.516 1.00 89.56 185 GLN A CA 1
ATOM 1396 C C . GLN A 1 185 ? 4.130 -4.403 -5.634 1.00 89.56 185 GLN A C 1
ATOM 1398 O O . GLN A 1 185 ? 3.512 -4.600 -4.586 1.00 89.56 185 GLN A O 1
ATOM 1403 N N . ALA A 1 186 ? 4.388 -3.171 -6.079 1.00 90.44 186 ALA A N 1
ATOM 1404 C CA . ALA A 1 186 ? 4.010 -1.954 -5.366 1.00 90.44 186 ALA A CA 1
ATOM 1405 C C . ALA A 1 186 ? 2.492 -1.858 -5.147 1.00 90.44 186 ALA A C 1
ATOM 1407 O O . ALA A 1 186 ? 2.025 -1.573 -4.042 1.00 90.44 186 ALA A O 1
ATOM 1408 N N . VAL A 1 187 ? 1.701 -2.135 -6.187 1.00 89.12 187 VAL A N 1
ATOM 1409 C CA . VAL A 1 187 ? 0.236 -2.138 -6.106 1.00 89.12 187 VAL A CA 1
ATOM 1410 C C . VAL A 1 187 ? -0.264 -3.246 -5.184 1.00 89.12 187 VAL A C 1
ATOM 1412 O O . VAL A 1 187 ? -1.201 -3.008 -4.422 1.00 89.12 187 VAL A O 1
ATOM 1415 N N . ALA A 1 188 ? 0.344 -4.433 -5.212 1.00 83.81 188 ALA A N 1
ATOM 1416 C CA . ALA A 1 188 ? -0.013 -5.529 -4.317 1.00 83.81 188 ALA A CA 1
ATOM 1417 C C . ALA A 1 188 ? 0.237 -5.167 -2.842 1.00 83.81 188 ALA A C 1
ATOM 1419 O O . ALA A 1 188 ? -0.658 -5.364 -2.018 1.00 83.81 188 ALA A O 1
ATOM 1420 N N . GLN A 1 189 ? 1.392 -4.565 -2.533 1.00 82.31 189 GLN A N 1
ATOM 1421 C CA . GLN A 1 189 ? 1.726 -4.088 -1.186 1.00 82.31 189 GLN A CA 1
ATOM 1422 C C . GLN A 1 189 ? 0.743 -3.014 -0.709 1.00 82.31 189 GLN A C 1
ATOM 1424 O O . GLN A 1 189 ? 0.199 -3.092 0.390 1.00 82.31 189 GLN A O 1
ATOM 1429 N N . LEU A 1 190 ? 0.429 -2.029 -1.555 1.00 82.88 190 LEU A N 1
ATOM 1430 C CA . LEU A 1 190 ? -0.551 -1.011 -1.183 1.00 82.88 190 LEU A CA 1
ATOM 1431 C C . LEU A 1 190 ? -1.961 -1.575 -1.054 1.00 82.88 190 LEU A C 1
ATOM 1433 O O . LEU A 1 190 ? -2.713 -1.130 -0.195 1.00 82.88 190 LEU A O 1
ATOM 1437 N N . ALA A 1 191 ? -2.334 -2.563 -1.866 1.00 76.81 191 ALA A N 1
ATOM 1438 C CA . ALA A 1 191 ? -3.652 -3.177 -1.814 1.00 76.81 191 ALA A CA 1
ATOM 1439 C C . ALA A 1 191 ? -3.969 -3.839 -0.464 1.00 76.81 191 ALA A C 1
ATOM 1441 O O . ALA A 1 191 ? -5.159 -3.947 -0.144 1.00 76.81 191 ALA A O 1
ATOM 1442 N N . SER A 1 192 ? -2.961 -4.230 0.327 1.00 71.56 192 SER A N 1
ATOM 1443 C CA . SER A 1 192 ? -3.160 -4.726 1.697 1.00 71.56 192 SER A CA 1
ATOM 1444 C C . SER A 1 192 ? -3.426 -3.609 2.718 1.00 71.56 192 SER A C 1
ATOM 1446 O O . SER A 1 192 ? -4.060 -3.836 3.750 1.00 71.56 192 SER A O 1
ATOM 1448 N N . LEU A 1 193 ? -3.090 -2.348 2.406 1.00 73.25 193 LEU A N 1
ATOM 1449 C CA . LEU A 1 193 ? -3.448 -1.199 3.253 1.00 73.25 193 LEU A CA 1
ATOM 1450 C C . LEU A 1 193 ? -4.962 -1.021 3.396 1.00 73.25 193 LEU A C 1
ATOM 1452 O O . LEU A 1 193 ? -5.423 -0.460 4.391 1.00 73.25 193 LEU A O 1
ATOM 1456 N N . ARG A 1 194 ? -5.762 -1.535 2.451 1.00 74.44 194 ARG A N 1
ATOM 1457 C CA . ARG A 1 194 ? -7.225 -1.498 2.565 1.00 74.44 194 ARG A CA 1
ATOM 1458 C C . ARG A 1 194 ? -7.710 -2.220 3.823 1.00 74.44 194 ARG A C 1
ATOM 1460 O O . ARG A 1 194 ? -8.593 -1.696 4.489 1.00 74.44 194 ARG A O 1
ATOM 1467 N N . GLY A 1 195 ? -7.127 -3.365 4.186 1.00 69.25 195 GLY A N 1
ATOM 1468 C CA . GLY A 1 195 ? -7.487 -4.053 5.431 1.00 69.25 195 GLY A CA 1
ATOM 1469 C C . GLY A 1 195 ? -7.126 -3.242 6.681 1.00 69.25 195 GLY A C 1
ATOM 1470 O O . GLY A 1 195 ? -7.786 -3.347 7.706 1.00 69.25 195 GLY A O 1
ATOM 1471 N N . SER A 1 196 ? -6.127 -2.363 6.571 1.00 72.88 196 SER A N 1
ATOM 1472 C CA . SER A 1 196 ? -5.693 -1.460 7.645 1.00 72.88 196 SER A CA 1
ATOM 1473 C C . SER A 1 196 ? -6.580 -0.218 7.796 1.00 72.88 196 SER A C 1
ATOM 1475 O O . SER A 1 196 ? -6.289 0.632 8.634 1.00 72.88 196 SER A O 1
ATOM 1477 N N . THR A 1 197 ? -7.616 -0.076 6.965 1.00 76.50 197 THR A N 1
ATOM 1478 C CA . THR A 1 197 ? -8.558 1.043 7.019 1.00 76.50 197 THR A CA 1
ATOM 1479 C C . THR A 1 197 ? -9.614 0.780 8.097 1.00 76.50 197 THR A C 1
ATOM 1481 O O . THR A 1 197 ? -10.311 -0.237 8.012 1.00 76.50 197 THR A O 1
ATOM 1484 N N . PRO A 1 198 ? -9.785 1.681 9.086 1.00 76.25 198 PRO A N 1
ATOM 1485 C CA . PRO A 1 198 ? -10.814 1.504 10.103 1.00 76.25 198 PRO A CA 1
ATOM 1486 C C . PRO A 1 198 ? -12.211 1.396 9.459 1.00 76.25 198 PRO A C 1
ATOM 1488 O O . PRO A 1 198 ? -12.545 2.156 8.553 1.00 76.25 198 PRO A O 1
ATOM 1491 N N . GLY A 1 199 ? -13.010 0.425 9.896 1.00 73.69 199 GLY A N 1
ATOM 1492 C CA . GLY A 1 199 ? -14.320 0.072 9.346 1.00 73.69 199 GLY A CA 1
ATOM 1493 C C . GLY A 1 199 ? -14.307 -0.982 8.230 1.00 73.69 199 GLY A C 1
ATOM 1494 O O . GLY A 1 199 ? -15.380 -1.381 7.787 1.00 73.69 199 GLY A O 1
ATOM 1495 N N . VAL A 1 200 ? -13.140 -1.446 7.759 1.00 79.25 200 VAL A N 1
ATOM 1496 C CA . VAL A 1 200 ? -13.066 -2.485 6.707 1.00 79.25 200 VAL A CA 1
ATOM 1497 C C . VAL A 1 200 ? -13.028 -3.898 7.286 1.00 79.25 200 VAL A C 1
ATOM 1499 O O . VAL A 1 200 ? -13.752 -4.775 6.813 1.00 79.25 200 VAL A O 1
ATOM 1502 N N . VAL A 1 201 ? -12.185 -4.124 8.293 1.00 84.50 201 VAL A N 1
ATOM 1503 C CA . VAL A 1 201 ? -12.053 -5.419 8.972 1.00 84.50 201 VAL A CA 1
ATOM 1504 C C . VAL A 1 201 ? -12.506 -5.275 10.409 1.00 84.50 201 VAL A C 1
ATOM 1506 O O . VAL A 1 201 ? -11.982 -4.436 11.139 1.00 84.50 201 VAL A O 1
ATOM 1509 N N . GLU A 1 202 ? -13.439 -6.127 10.818 1.00 90.50 202 GLU A N 1
ATOM 1510 C CA . GLU A 1 202 ? -14.044 -6.132 12.141 1.00 90.50 202 GLU A CA 1
ATOM 1511 C C . GLU A 1 202 ? -13.807 -7.457 12.866 1.00 90.50 202 GLU A C 1
ATOM 1513 O O . GLU A 1 202 ? -13.760 -8.537 12.272 1.00 90.50 202 GLU A O 1
ATOM 1518 N N . ILE A 1 203 ? -13.729 -7.392 14.190 1.00 91.56 203 ILE A N 1
ATOM 1519 C CA . ILE A 1 203 ? -13.779 -8.560 15.059 1.00 91.56 203 ILE A CA 1
ATOM 1520 C C . ILE A 1 203 ? -15.228 -9.053 15.112 1.00 91.56 203 ILE A C 1
ATOM 1522 O O . ILE A 1 203 ? -16.102 -8.421 15.697 1.00 91.56 203 ILE A O 1
ATOM 1526 N N . THR A 1 204 ? -15.493 -10.213 14.521 1.00 91.00 204 THR A N 1
ATOM 1527 C CA . THR A 1 204 ? -16.846 -10.792 14.415 1.00 91.00 204 THR A CA 1
ATOM 1528 C C . THR A 1 204 ? -17.208 -11.692 15.588 1.00 91.00 204 THR A C 1
ATOM 1530 O O . THR A 1 204 ? -18.385 -11.926 15.852 1.00 91.00 204 THR A O 1
ATOM 1533 N N . SER A 1 205 ? -16.205 -12.224 16.285 1.00 89.44 205 SER A N 1
ATOM 1534 C CA . SER A 1 205 ? -16.398 -13.117 17.422 1.00 89.44 205 SER A CA 1
ATOM 1535 C C . SER A 1 205 ? -15.226 -13.005 18.380 1.00 89.44 205 SER A C 1
ATOM 1537 O O . SER A 1 205 ? -14.071 -13.080 17.960 1.00 89.44 205 SER A O 1
ATOM 1539 N N . TYR A 1 206 ? -15.549 -12.922 19.666 1.00 89.56 206 TYR A N 1
ATOM 1540 C CA . TYR A 1 206 ? -14.614 -12.993 20.780 1.00 89.56 206 TYR A CA 1
ATOM 1541 C C . TYR A 1 206 ? -15.258 -13.780 21.922 1.00 89.56 206 TYR A C 1
ATOM 1543 O O . TYR A 1 206 ? -16.418 -13.547 22.263 1.00 89.56 206 TYR A O 1
ATOM 1551 N N . GLU A 1 207 ? -14.505 -14.710 22.499 1.00 85.69 207 GLU A N 1
ATOM 1552 C CA . GLU A 1 207 ? -14.888 -15.421 23.716 1.00 85.69 207 GLU A CA 1
ATOM 1553 C C . GLU A 1 207 ? -14.060 -14.870 24.876 1.00 85.69 207 GLU A C 1
ATOM 1555 O O . GLU A 1 207 ? -12.835 -14.815 24.792 1.00 85.69 207 GLU A O 1
ATOM 1560 N N . VAL A 1 208 ? -14.725 -14.451 25.955 1.00 81.75 208 VAL A N 1
ATOM 1561 C CA . VAL A 1 208 ? -14.050 -13.879 27.127 1.00 81.75 208 VAL A CA 1
ATOM 1562 C C . VAL A 1 208 ? -13.049 -14.889 27.693 1.00 81.75 208 VAL A C 1
ATOM 1564 O O . VAL A 1 208 ? -13.411 -16.022 28.000 1.00 81.75 208 VAL A O 1
ATOM 1567 N N . GLY A 1 209 ? -11.791 -14.467 27.830 1.00 77.94 209 GLY A N 1
ATOM 1568 C CA . GLY A 1 209 ? -10.686 -15.318 28.285 1.00 77.94 209 GLY A CA 1
ATOM 1569 C C . GLY A 1 209 ? -9.970 -16.086 27.166 1.00 77.94 209 GLY A C 1
ATOM 1570 O O . GLY A 1 209 ? -8.921 -16.679 27.417 1.00 77.94 209 GLY A O 1
ATOM 1571 N N . SER A 1 210 ? -10.477 -16.052 25.929 1.00 86.06 210 SER A N 1
ATOM 1572 C CA . SER A 1 210 ? -9.720 -16.469 24.746 1.00 86.06 210 SER A CA 1
ATOM 1573 C C . SER A 1 210 ? -8.805 -15.338 24.279 1.00 86.06 210 SER A C 1
ATOM 1575 O O . SER A 1 210 ? -9.127 -14.164 24.426 1.00 86.06 210 SER A O 1
ATOM 1577 N N . ARG A 1 211 ? -7.667 -15.673 23.669 1.00 88.88 211 ARG A N 1
ATOM 1578 C CA . ARG A 1 211 ? -6.855 -14.693 22.923 1.00 88.88 211 ARG A CA 1
ATOM 1579 C C . ARG A 1 211 ? -7.164 -14.688 21.437 1.00 88.88 211 ARG A C 1
ATOM 1581 O O . ARG A 1 211 ? -6.770 -13.760 20.742 1.00 88.88 211 ARG A O 1
ATOM 1588 N N . GLU A 1 212 ? -7.852 -15.710 20.949 1.00 92.12 212 GLU A N 1
ATOM 1589 C CA . GLU A 1 212 ? -8.210 -15.808 19.545 1.00 92.12 212 GLU A CA 1
ATOM 1590 C C . GLU A 1 212 ? -9.537 -15.091 19.274 1.00 92.12 212 GLU A C 1
ATOM 1592 O O . GLU A 1 212 ? -10.533 -15.292 19.975 1.00 92.12 212 GLU A O 1
ATOM 1597 N N . VAL A 1 213 ? -9.547 -14.279 18.221 1.00 92.50 213 VAL A N 1
ATOM 1598 C CA . VAL A 1 213 ? -10.717 -13.580 17.691 1.00 92.50 213 VAL A CA 1
ATOM 1599 C C . VAL A 1 213 ? -10.940 -13.946 16.228 1.00 92.50 213 VAL A C 1
ATOM 1601 O O . VAL A 1 213 ? -9.993 -14.193 15.482 1.00 92.50 213 VAL A O 1
ATOM 1604 N N . LYS A 1 214 ? -12.197 -13.944 15.781 1.00 92.69 214 LYS A N 1
ATOM 1605 C CA . LYS A 1 214 ? -12.519 -14.100 14.352 1.00 92.69 214 LYS A CA 1
ATOM 1606 C C . LYS A 1 214 ? -12.623 -12.742 13.678 1.00 92.69 214 LYS A C 1
ATOM 1608 O O . LYS A 1 214 ? -13.223 -11.832 14.246 1.00 92.69 214 LYS A O 1
ATOM 1613 N N . LEU A 1 215 ? -12.112 -12.631 12.456 1.00 91.44 215 LEU A N 1
ATOM 1614 C CA . LEU A 1 215 ? -12.074 -11.381 11.693 1.00 91.44 215 LEU A CA 1
ATOM 1615 C C . LEU A 1 215 ? -12.992 -11.452 10.464 1.00 91.44 215 LEU A C 1
ATOM 1617 O O . LEU A 1 215 ? -13.059 -12.489 9.802 1.00 91.44 215 LEU A O 1
ATOM 1621 N N . SER A 1 216 ? -13.696 -10.365 10.143 1.00 87.69 216 SER A N 1
ATOM 1622 C CA . SER A 1 216 ? -14.363 -10.195 8.846 1.00 87.69 216 SER A CA 1
ATOM 1623 C C . SER A 1 216 ? -13.349 -9.755 7.798 1.00 87.69 216 SER A C 1
ATOM 1625 O O . SER A 1 216 ? -12.534 -8.884 8.071 1.00 87.69 216 SER A O 1
ATOM 1627 N N . ALA A 1 217 ? -13.396 -10.335 6.594 1.00 82.31 217 ALA A N 1
ATOM 1628 C CA . ALA A 1 217 ? -12.490 -9.967 5.497 1.00 82.31 217 ALA A CA 1
ATOM 1629 C C . ALA A 1 217 ? -11.002 -9.914 5.919 1.00 82.31 217 ALA A C 1
ATOM 1631 O O . ALA A 1 217 ? -10.236 -9.061 5.471 1.00 82.31 217 ALA A O 1
ATOM 1632 N N . GLY A 1 218 ? -10.595 -10.792 6.846 1.00 80.06 218 GLY A N 1
ATOM 1633 C CA . GLY A 1 218 ? -9.234 -10.795 7.381 1.00 80.06 218 GLY A CA 1
ATOM 1634 C C . GLY A 1 218 ? -8.182 -11.218 6.353 1.00 80.06 218 GLY A C 1
ATOM 1635 O O . GLY A 1 218 ? -7.002 -11.023 6.599 1.00 80.06 218 GLY A O 1
ATOM 1636 N N . ASP A 1 219 ? -8.597 -11.728 5.193 1.00 80.81 219 ASP A N 1
ATOM 1637 C CA . ASP A 1 219 ? -7.771 -11.948 4.002 1.00 80.81 219 ASP A CA 1
ATOM 1638 C C . ASP A 1 219 ? -7.249 -10.640 3.380 1.00 80.81 219 ASP A C 1
ATOM 1640 O O . ASP A 1 219 ? -6.326 -10.661 2.566 1.00 80.81 219 ASP A O 1
ATOM 1644 N N . LEU A 1 220 ? -7.819 -9.494 3.769 1.00 78.31 220 LEU A N 1
ATOM 1645 C CA . LEU A 1 220 ? -7.326 -8.165 3.404 1.00 78.31 220 LEU A CA 1
ATOM 1646 C C . LEU A 1 220 ? -6.157 -7.686 4.275 1.00 78.31 220 LEU A C 1
ATOM 1648 O O . LEU A 1 220 ? -5.614 -6.616 4.000 1.00 78.31 220 LEU A O 1
ATOM 1652 N N . LEU A 1 221 ? -5.811 -8.420 5.332 1.00 82.25 221 LEU A N 1
ATOM 1653 C CA . LEU A 1 221 ? -4.717 -8.099 6.243 1.00 82.25 221 LEU A CA 1
ATOM 1654 C C . LEU A 1 221 ? -3.486 -8.940 5.907 1.00 82.25 221 LEU A C 1
ATOM 1656 O O . LEU A 1 221 ? -3.586 -10.027 5.349 1.00 82.25 221 LEU A O 1
ATOM 1660 N N . ASP A 1 222 ? -2.314 -8.444 6.282 1.00 83.44 222 ASP A N 1
ATOM 1661 C CA . ASP A 1 222 ? -1.076 -9.213 6.163 1.00 83.44 222 ASP A CA 1
ATOM 1662 C C . ASP A 1 222 ? -0.988 -10.303 7.240 1.00 83.44 222 ASP A C 1
ATOM 1664 O O . ASP A 1 222 ? -1.131 -10.017 8.436 1.00 83.44 222 ASP A O 1
ATOM 1668 N N . ASP A 1 223 ? -0.665 -11.526 6.817 1.00 86.56 223 ASP A N 1
ATOM 1669 C CA . ASP A 1 223 ? -0.357 -12.639 7.714 1.00 86.56 223 ASP A CA 1
ATOM 1670 C C . ASP A 1 223 ? 0.842 -12.304 8.617 1.00 86.56 223 ASP A C 1
ATOM 1672 O O . ASP A 1 223 ? 1.860 -11.770 8.171 1.00 86.56 223 ASP A O 1
ATOM 1676 N N . GLY A 1 224 ? 0.712 -12.572 9.916 1.00 86.50 224 GLY A N 1
ATOM 1677 C CA . GLY A 1 224 ? 1.685 -12.185 10.939 1.00 86.50 224 GLY A CA 1
ATOM 1678 C C . GLY A 1 224 ? 1.725 -10.685 11.268 1.00 86.50 224 GLY A C 1
ATOM 1679 O O . GLY A 1 224 ? 2.450 -10.292 12.188 1.00 86.50 224 GLY A O 1
ATOM 1680 N N . GLY A 1 225 ? 0.955 -9.843 10.570 1.00 85.75 225 GLY A N 1
ATOM 1681 C CA . GLY A 1 225 ? 0.903 -8.400 10.799 1.00 85.75 225 GLY A CA 1
ATOM 1682 C C . GLY A 1 225 ? 0.289 -8.036 12.154 1.00 85.75 225 GLY A C 1
ATOM 1683 O O . GLY A 1 225 ? -0.617 -8.716 12.639 1.00 85.75 225 GLY A O 1
ATOM 1684 N N . ILE A 1 226 ? 0.776 -6.951 12.768 1.00 90.12 226 ILE A N 1
ATOM 1685 C CA . ILE A 1 226 ? 0.259 -6.426 14.041 1.00 90.12 226 ILE A CA 1
ATOM 1686 C C . ILE A 1 226 ? -0.645 -5.224 13.774 1.00 90.12 226 ILE A C 1
ATOM 1688 O O . ILE A 1 226 ? -0.230 -4.263 13.127 1.00 90.12 226 ILE A O 1
ATOM 1692 N N . TYR A 1 227 ? -1.849 -5.264 14.338 1.00 90.25 227 TYR A N 1
ATOM 1693 C CA . TYR A 1 227 ? -2.877 -4.244 14.166 1.00 90.25 227 TYR A CA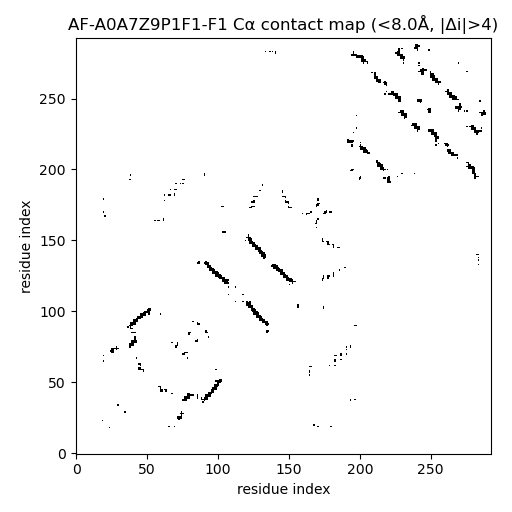 1
ATOM 1694 C C . TYR A 1 227 ? -3.383 -3.751 15.518 1.00 90.25 227 TYR A C 1
ATOM 1696 O O . TYR A 1 227 ? -3.473 -4.515 16.479 1.00 90.25 227 TYR A O 1
ATOM 1704 N N . TYR A 1 228 ? -3.719 -2.469 15.577 1.00 91.00 228 TYR A N 1
ATOM 1705 C CA . TYR A 1 228 ? -4.401 -1.824 16.688 1.00 91.00 228 TYR A CA 1
ATOM 1706 C C . TYR A 1 228 ? -5.904 -2.053 16.579 1.00 91.00 228 TYR A C 1
ATOM 1708 O O . TYR A 1 228 ? -6.467 -1.968 15.485 1.00 91.00 228 TYR A O 1
ATOM 1716 N N . VAL A 1 229 ? -6.537 -2.333 17.714 1.00 91.38 229 VAL A N 1
ATOM 1717 C CA . VAL A 1 229 ? -7.981 -2.547 17.808 1.00 91.38 229 VAL A CA 1
ATOM 1718 C C . VAL A 1 229 ? -8.667 -1.222 18.120 1.00 91.38 229 VAL A C 1
ATOM 1720 O O . VAL A 1 229 ? -8.203 -0.447 18.956 1.00 91.38 229 VAL A O 1
ATOM 1723 N N . GLY A 1 230 ? -9.772 -0.956 17.430 1.00 89.50 230 GLY A N 1
ATOM 1724 C CA . GLY A 1 230 ? -10.546 0.264 17.588 1.00 89.50 230 GLY A CA 1
ATOM 1725 C C . GLY A 1 230 ? -12.035 0.036 17.682 1.00 89.50 230 GLY A C 1
ATOM 1726 O O . GLY A 1 230 ? -12.562 -0.878 17.064 1.00 89.50 230 GLY A O 1
ATOM 1727 N N . ALA A 1 231 ? -12.745 0.902 18.387 1.00 87.75 231 ALA A N 1
ATOM 1728 C CA . ALA A 1 231 ? -14.198 0.897 18.433 1.00 87.75 231 ALA A CA 1
ATOM 1729 C C . ALA A 1 231 ? -14.735 2.170 17.783 1.00 87.75 231 ALA A C 1
ATOM 1731 O O . ALA A 1 231 ? -14.196 3.257 17.988 1.00 87.75 231 ALA A O 1
ATOM 1732 N N . MET A 1 232 ? -15.803 2.040 16.996 1.00 82.44 232 MET A N 1
ATOM 1733 C CA . MET A 1 232 ? -16.509 3.207 16.480 1.00 82.44 232 MET A CA 1
ATOM 1734 C C . MET A 1 232 ? -17.318 3.847 17.609 1.00 82.44 232 MET A C 1
ATOM 1736 O O . MET A 1 232 ? -18.245 3.239 18.154 1.00 82.44 232 MET A O 1
ATOM 1740 N N . ASP A 1 233 ? -17.011 5.097 17.922 1.00 76.94 233 ASP A N 1
ATOM 1741 C CA . ASP A 1 233 ? -17.861 5.948 18.735 1.00 76.94 233 ASP A CA 1
ATOM 1742 C C . ASP A 1 233 ? -19.133 6.267 17.943 1.00 76.94 233 ASP A C 1
ATOM 1744 O O . ASP A 1 233 ? -19.122 6.967 16.932 1.00 76.94 233 ASP A O 1
ATOM 1748 N N . ARG A 1 234 ? -20.266 5.741 18.412 1.00 71.44 234 ARG A N 1
ATOM 1749 C CA . ARG A 1 234 ? -21.564 5.887 17.741 1.00 71.44 234 ARG A CA 1
ATOM 1750 C C . ARG A 1 234 ? -22.091 7.322 17.730 1.00 71.44 234 ARG A C 1
ATOM 1752 O O . ARG A 1 234 ? -22.986 7.609 16.940 1.00 71.44 234 ARG A O 1
ATOM 1759 N N . MET A 1 235 ? -21.596 8.199 18.604 1.00 70.94 235 MET A N 1
ATOM 1760 C CA . MET A 1 235 ? -22.025 9.598 18.647 1.00 70.94 235 MET A CA 1
ATOM 1761 C C . MET A 1 235 ? -21.290 10.445 17.612 1.00 70.94 235 MET A C 1
ATOM 1763 O O . MET A 1 235 ? -21.899 11.306 16.981 1.00 70.94 235 MET A O 1
ATOM 1767 N N . THR A 1 236 ? -19.990 10.206 17.444 1.00 71.12 236 THR A N 1
ATOM 1768 C CA . THR A 1 236 ? -19.126 10.996 16.555 1.00 71.12 236 THR A CA 1
ATOM 1769 C C . THR A 1 236 ? -18.902 10.332 15.197 1.00 71.12 236 THR A C 1
ATOM 1771 O O . THR A 1 236 ? -18.519 11.008 14.244 1.00 71.12 236 THR A O 1
ATOM 1774 N N . GLY A 1 237 ? -19.139 9.022 15.091 1.00 68.81 237 GLY A N 1
ATOM 1775 C CA . GLY A 1 237 ? -18.781 8.206 13.930 1.00 68.81 237 GLY A CA 1
ATOM 1776 C C . GLY A 1 237 ? -17.271 7.999 13.775 1.00 68.81 237 GLY A C 1
ATOM 1777 O O . GLY A 1 237 ? -16.840 7.454 12.763 1.00 68.81 237 GLY A O 1
ATOM 1778 N N . GLN A 1 238 ? -16.462 8.447 14.740 1.00 76.44 238 GLN A N 1
ATOM 1779 C CA . GLN A 1 238 ? -15.010 8.294 14.716 1.00 76.44 238 GLN A CA 1
ATOM 1780 C C . GLN A 1 238 ? -14.587 6.996 15.395 1.00 76.44 238 GLN A C 1
ATOM 1782 O O . GLN A 1 238 ? -15.278 6.488 16.271 1.00 76.44 238 GLN A O 1
ATOM 1787 N N . PHE A 1 239 ? -13.430 6.464 15.012 1.00 81.06 239 PHE A N 1
ATOM 1788 C CA . PHE A 1 239 ? -12.870 5.281 15.653 1.00 81.06 239 PHE A CA 1
ATOM 1789 C C . PHE A 1 239 ? -11.848 5.684 16.709 1.00 81.06 239 PHE A C 1
ATOM 1791 O O . PHE A 1 239 ? -10.929 6.456 16.431 1.00 81.06 239 PHE A O 1
ATOM 1798 N N . ALA A 1 240 ? -12.010 5.136 17.908 1.00 84.50 240 ALA A N 1
ATOM 1799 C CA . ALA A 1 240 ? -11.114 5.337 19.034 1.00 84.50 240 ALA A CA 1
ATOM 1800 C C . ALA A 1 240 ? -10.374 4.044 19.381 1.00 84.50 240 ALA A C 1
ATOM 1802 O O . ALA A 1 240 ? -10.873 2.952 19.107 1.00 84.50 240 ALA A O 1
ATOM 1803 N N . SER A 1 241 ? -9.187 4.178 19.974 1.00 87.75 241 SER A N 1
ATOM 1804 C CA . SER A 1 241 ? -8.420 3.048 20.513 1.00 87.75 241 SER A CA 1
ATOM 1805 C C . SER A 1 241 ? -9.245 2.292 21.553 1.00 87.75 241 SER A C 1
ATOM 1807 O O . SER A 1 241 ? -9.873 2.912 22.408 1.00 87.75 241 SER A O 1
ATOM 1809 N N . VAL A 1 242 ? -9.230 0.967 21.450 1.00 90.19 242 VAL A N 1
ATOM 1810 C CA . VAL A 1 242 ? -9.660 0.027 22.495 1.00 90.19 242 VAL A CA 1
ATOM 1811 C C . VAL A 1 242 ? -8.419 -0.281 23.318 1.00 90.19 242 VAL A C 1
ATOM 1813 O O . VAL A 1 242 ? -7.365 -0.531 22.727 1.00 90.19 242 VAL A O 1
ATOM 1816 N N . ASP A 1 243 ? -8.507 -0.240 24.642 1.00 90.00 243 ASP A N 1
ATOM 1817 C CA . ASP A 1 243 ? -7.332 -0.347 25.506 1.00 90.00 243 ASP A CA 1
ATOM 1818 C C . ASP A 1 243 ? -7.266 -1.709 26.220 1.00 90.00 243 ASP A C 1
ATOM 1820 O O . ASP A 1 243 ? -8.254 -2.398 26.468 1.00 90.00 243 ASP A O 1
ATOM 1824 N N . ASP A 1 244 ? -6.049 -2.146 26.527 1.00 89.38 244 ASP A N 1
ATOM 1825 C CA . ASP A 1 244 ? -5.815 -3.330 27.339 1.00 89.38 244 ASP A CA 1
ATOM 1826 C C . ASP A 1 244 ? -6.054 -3.054 28.831 1.00 89.38 244 ASP A C 1
ATOM 1828 O O . ASP A 1 244 ? -6.254 -1.919 29.269 1.00 89.38 244 ASP A O 1
ATOM 1832 N N . ASP A 1 245 ? -6.007 -4.110 29.636 1.00 86.94 245 ASP A N 1
ATOM 1833 C CA . ASP A 1 245 ? -6.099 -4.066 31.100 1.00 86.94 245 ASP A CA 1
ATOM 1834 C C . ASP A 1 245 ? -5.093 -3.110 31.782 1.00 86.94 245 ASP A C 1
ATOM 1836 O O . ASP A 1 245 ? -5.291 -2.702 32.929 1.00 86.94 245 ASP A O 1
ATOM 1840 N N . LEU A 1 246 ? -4.031 -2.714 31.073 1.00 86.44 246 LEU A N 1
ATOM 1841 C CA . LEU A 1 246 ? -3.002 -1.777 31.519 1.00 86.44 246 LEU A CA 1
ATOM 1842 C C . LEU A 1 246 ? -3.171 -0.361 30.935 1.00 86.44 246 LEU A C 1
ATOM 1844 O O . LEU A 1 246 ? -2.285 0.478 31.127 1.00 86.44 246 LEU A O 1
ATOM 1848 N N . GLY A 1 247 ? -4.277 -0.079 30.240 1.00 84.12 247 GLY A N 1
ATOM 1849 C CA . GLY A 1 247 ? -4.573 1.226 29.642 1.00 84.12 247 GLY A CA 1
ATOM 1850 C C . GLY A 1 247 ? -3.704 1.559 28.428 1.00 84.12 247 GLY A C 1
ATOM 1851 O O . GLY A 1 247 ? -3.415 2.728 28.169 1.00 84.12 247 GLY A O 1
ATOM 1852 N N . ARG A 1 248 ? -3.195 0.545 27.719 1.00 88.62 248 ARG A N 1
ATOM 1853 C CA . ARG A 1 248 ? -2.414 0.713 26.486 1.00 88.62 248 ARG A CA 1
ATOM 1854 C C . ARG A 1 248 ? -3.259 0.284 25.291 1.00 88.62 248 ARG A C 1
ATOM 1856 O O . ARG A 1 248 ? -4.017 -0.666 25.431 1.00 88.62 248 ARG A O 1
ATOM 1863 N N . PRO A 1 249 ? -3.036 0.842 24.089 1.00 89.88 249 PRO A N 1
ATOM 1864 C CA . PRO A 1 249 ? -3.765 0.416 22.901 1.00 89.88 249 PRO A CA 1
ATOM 1865 C C . PRO A 1 249 ? -3.690 -1.099 22.681 1.00 89.88 249 PRO A C 1
ATOM 1867 O O . PRO A 1 249 ? -2.595 -1.669 22.545 1.00 89.88 249 PRO A O 1
ATOM 1870 N N . LEU A 1 250 ? -4.859 -1.733 22.633 1.00 92.19 250 LEU A N 1
ATOM 1871 C CA . LEU A 1 250 ? -5.021 -3.155 22.390 1.00 92.19 250 LEU A CA 1
ATOM 1872 C C . LEU A 1 250 ? -4.524 -3.482 20.983 1.00 92.19 250 LEU A C 1
ATOM 1874 O O . LEU A 1 250 ? -4.779 -2.768 20.009 1.00 92.19 250 LEU A O 1
ATOM 1878 N N . ARG A 1 251 ? -3.781 -4.582 20.877 1.00 93.81 251 ARG A N 1
ATOM 1879 C CA . ARG A 1 251 ? -3.184 -5.031 19.619 1.00 93.81 251 ARG A CA 1
ATOM 1880 C C . ARG A 1 251 ? -3.460 -6.498 19.389 1.00 93.81 251 ARG A C 1
ATOM 1882 O O . ARG A 1 251 ? -3.489 -7.283 20.337 1.00 93.81 251 ARG A O 1
ATOM 1889 N N . LEU A 1 252 ? -3.558 -6.872 18.122 1.00 93.94 252 LEU A N 1
ATOM 1890 C CA . LEU A 1 252 ? -3.644 -8.261 17.702 1.00 93.94 252 LEU A CA 1
ATOM 1891 C C . LEU A 1 252 ? -2.661 -8.569 16.580 1.00 93.94 252 LEU A C 1
ATOM 1893 O O . LEU A 1 252 ? -2.277 -7.678 15.823 1.00 93.94 252 LEU A O 1
ATOM 1897 N N . ARG A 1 253 ? -2.264 -9.835 16.484 1.00 93.62 253 ARG A N 1
ATOM 1898 C CA . ARG A 1 253 ? -1.533 -10.388 15.345 1.00 93.62 253 ARG A CA 1
ATOM 1899 C C . ARG A 1 253 ? -2.489 -11.166 14.453 1.00 93.62 253 ARG A C 1
ATOM 1901 O O . ARG A 1 253 ? -3.259 -11.963 14.971 1.00 93.62 253 ARG A O 1
ATOM 1908 N N . VAL A 1 254 ? -2.431 -10.967 13.146 1.00 92.38 254 VAL A N 1
ATOM 1909 C CA . VAL A 1 254 ? -3.247 -11.729 12.190 1.00 92.38 254 VAL A CA 1
ATOM 1910 C C . VAL A 1 254 ? -2.586 -13.066 11.875 1.00 92.38 254 VAL A C 1
ATOM 1912 O O . VAL A 1 254 ? -1.365 -13.136 11.756 1.00 92.38 254 VAL A O 1
ATOM 1915 N N . GLU A 1 255 ? -3.393 -14.113 11.743 1.00 91.62 255 GLU A N 1
ATOM 1916 C CA . GLU A 1 255 ? -2.965 -15.436 11.293 1.00 91.62 255 GLU A CA 1
ATOM 1917 C C . GLU A 1 255 ? -3.872 -15.922 10.163 1.00 91.62 255 GLU A C 1
ATOM 1919 O O . GLU A 1 255 ? -5.099 -15.976 10.308 1.00 91.62 255 GLU A O 1
ATOM 1924 N N . HIS A 1 256 ? -3.268 -16.272 9.028 1.00 88.69 256 HIS A N 1
ATOM 1925 C CA . HIS A 1 256 ? -3.974 -16.853 7.891 1.00 88.69 256 HIS A CA 1
ATOM 1926 C C . HIS A 1 256 ? -4.035 -18.374 8.006 1.00 88.69 256 HIS A C 1
ATOM 1928 O O . HIS A 1 256 ? -3.028 -19.072 8.122 1.00 88.69 256 HIS A O 1
ATOM 1934 N N . HIS A 1 257 ? -5.247 -18.913 7.924 1.00 85.06 257 HIS A N 1
ATOM 1935 C CA . HIS A 1 257 ? -5.488 -20.347 7.950 1.00 85.06 257 HIS A CA 1
ATOM 1936 C C . HIS A 1 257 ? -5.460 -20.920 6.541 1.00 85.06 257 HIS A C 1
ATOM 1938 O O . HIS A 1 257 ? -5.989 -20.346 5.589 1.00 85.06 257 HIS A O 1
ATOM 1944 N N . PHE A 1 258 ? -4.939 -22.139 6.431 1.00 74.12 258 PHE A N 1
ATOM 1945 C CA . PHE A 1 258 ? -4.758 -22.846 5.160 1.00 74.12 258 PHE A CA 1
ATOM 1946 C C . PHE A 1 258 ? -6.057 -23.041 4.349 1.00 74.12 258 PHE A C 1
ATOM 1948 O O . PHE A 1 258 ? -6.011 -23.242 3.139 1.00 74.12 258 PHE A O 1
ATOM 1955 N N . PHE A 1 259 ? -7.222 -22.975 5.003 1.00 69.44 259 PHE A N 1
ATOM 1956 C CA . PHE A 1 259 ? -8.541 -23.131 4.379 1.00 69.44 259 PHE A CA 1
ATOM 1957 C C . PHE A 1 259 ? -9.274 -21.801 4.121 1.00 69.44 259 PHE A C 1
ATOM 1959 O O . PHE A 1 259 ? -10.490 -21.803 3.937 1.00 69.44 259 PHE A O 1
ATOM 1966 N N . GLY A 1 260 ? -8.549 -20.677 4.072 1.00 62.25 260 GLY A N 1
ATOM 1967 C CA . GLY A 1 260 ? -9.072 -19.396 3.578 1.00 62.25 260 GLY A CA 1
ATOM 1968 C C . GLY A 1 260 ? -9.829 -18.555 4.607 1.00 62.25 260 GLY A C 1
ATOM 1969 O O . GLY A 1 260 ? -10.638 -17.715 4.228 1.00 62.25 260 GLY A O 1
ATOM 1970 N N . GLY A 1 261 ? -9.593 -18.786 5.899 1.00 78.31 261 GLY A N 1
ATOM 1971 C CA . GLY A 1 261 ? -10.039 -17.892 6.970 1.00 78.31 261 GLY A CA 1
ATOM 1972 C C . GLY A 1 261 ? -8.851 -17.185 7.609 1.00 78.31 261 GLY A C 1
ATOM 1973 O O . GLY A 1 261 ? -7.745 -17.717 7.581 1.00 78.31 261 GLY A O 1
ATOM 1974 N N . SER A 1 262 ? -9.085 -16.040 8.240 1.00 87.25 262 SER A N 1
ATOM 1975 C CA . SER A 1 262 ? -8.078 -15.364 9.063 1.00 87.25 262 SER A CA 1
ATOM 1976 C C . SER A 1 262 ? -8.607 -15.202 10.484 1.00 87.25 262 SER A C 1
ATOM 1978 O O . SER A 1 262 ? -9.784 -14.876 10.682 1.00 87.25 262 SER A O 1
ATOM 1980 N N . SER A 1 263 ? -7.754 -15.436 11.476 1.00 92.25 263 SER A N 1
ATOM 1981 C CA . SER A 1 263 ? -8.041 -15.096 12.871 1.00 92.25 263 SER A CA 1
ATOM 1982 C C . SER A 1 263 ? -7.057 -14.049 13.379 1.00 92.25 263 SER A C 1
ATOM 1984 O O . SER A 1 263 ? -6.036 -13.761 12.756 1.00 92.25 263 SER A O 1
ATOM 1986 N N . GLY A 1 264 ? -7.424 -13.403 14.479 1.00 92.81 264 GLY A N 1
ATOM 1987 C CA . GLY A 1 264 ? -6.556 -12.491 15.202 1.00 92.81 264 GLY A CA 1
ATOM 1988 C C . GLY A 1 264 ? -6.166 -13.101 16.539 1.00 92.81 264 GLY A C 1
ATOM 1989 O O . GLY A 1 264 ? -7.001 -13.683 17.223 1.00 92.81 264 GLY A O 1
ATOM 1990 N N . TRP A 1 265 ? -4.914 -12.932 16.936 1.00 94.50 265 TRP A N 1
ATOM 1991 C CA . TRP A 1 265 ? -4.413 -13.291 18.252 1.00 94.50 265 TRP A CA 1
ATOM 1992 C C . TRP A 1 265 ? -4.127 -12.028 19.060 1.00 94.50 265 TRP 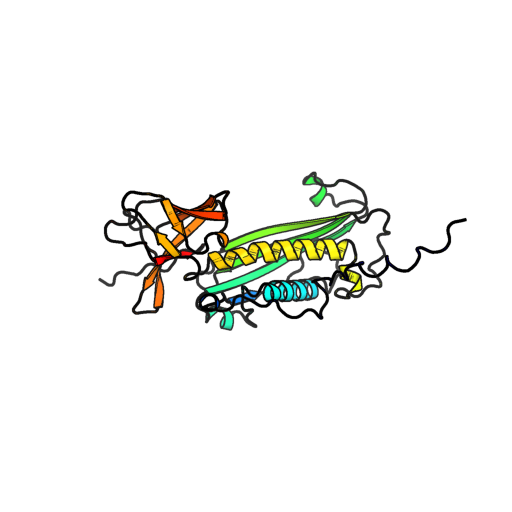A C 1
ATOM 1994 O O . TRP A 1 265 ? -3.205 -11.274 18.743 1.00 94.50 265 TRP A O 1
ATOM 2004 N N . LEU A 1 266 ? -4.910 -11.789 20.108 1.00 93.19 266 LEU A N 1
ATOM 2005 C CA . LEU A 1 266 ? -4.739 -10.665 21.020 1.00 93.19 266 LEU A CA 1
ATOM 2006 C C . LEU A 1 266 ? -3.386 -10.758 21.738 1.00 93.19 266 LEU A C 1
ATOM 2008 O O . LEU A 1 266 ? -3.014 -11.786 22.313 1.00 93.19 266 LEU A O 1
ATOM 2012 N N . LEU A 1 267 ? -2.633 -9.659 21.698 1.00 92.81 267 LEU A N 1
ATOM 2013 C CA . LEU A 1 267 ? -1.307 -9.557 22.313 1.00 92.81 267 LEU A CA 1
ATOM 2014 C C . LEU A 1 267 ? -1.373 -9.178 23.800 1.00 92.81 267 LEU A C 1
ATOM 2016 O O . LEU A 1 267 ? -0.393 -9.366 24.523 1.00 92.81 267 LEU A O 1
ATOM 2020 N N . SER A 1 268 ? -2.519 -8.673 24.250 1.00 90.12 268 SER A N 1
ATOM 2021 C CA . SER A 1 268 ? -2.849 -8.347 25.638 1.00 90.12 268 SER A CA 1
ATOM 2022 C C . SER A 1 268 ? -4.327 -8.636 25.911 1.00 90.12 268 SER A C 1
ATOM 2024 O O . SER A 1 268 ? -5.091 -8.904 24.982 1.00 90.12 268 SER A O 1
ATOM 2026 N N . GLU A 1 269 ? -4.710 -8.662 27.187 1.00 88.38 269 GLU A N 1
ATOM 2027 C CA . GLU A 1 269 ? -6.101 -8.885 27.579 1.00 88.38 269 GLU A CA 1
ATOM 2028 C C . GLU A 1 269 ? -6.887 -7.573 27.447 1.00 88.38 269 GLU A C 1
ATOM 2030 O O . GLU A 1 269 ? -6.396 -6.534 27.893 1.00 88.38 269 GLU A O 1
ATOM 2035 N N . PRO A 1 270 ? -8.076 -7.583 26.816 1.00 86.06 270 PRO A N 1
ATOM 2036 C CA . PRO A 1 270 ? -8.946 -6.412 26.797 1.00 86.06 270 PRO A CA 1
ATOM 2037 C C . PRO A 1 270 ? -9.331 -6.018 28.222 1.00 86.06 270 PRO A C 1
ATOM 2039 O O . PRO A 1 270 ? -9.493 -6.892 29.079 1.00 86.06 270 PRO A O 1
ATOM 2042 N N . ALA A 1 271 ? -9.540 -4.727 28.474 1.00 82.69 271 ALA A N 1
ATOM 2043 C CA . ALA A 1 271 ? -10.086 -4.299 29.755 1.00 82.69 271 ALA A CA 1
ATOM 2044 C C . ALA A 1 271 ? -11.460 -4.965 30.007 1.00 82.69 271 ALA A C 1
ATOM 2046 O O . ALA A 1 271 ? -12.277 -5.088 29.094 1.00 82.69 271 ALA A O 1
ATOM 2047 N N . GLU A 1 272 ? -11.736 -5.400 31.246 1.00 63.47 272 GLU A N 1
ATOM 2048 C CA . GLU A 1 272 ? -12.879 -6.279 31.597 1.00 63.47 272 GLU A CA 1
ATOM 2049 C C . GLU A 1 272 ? -14.273 -5.756 31.183 1.00 63.47 272 GLU A C 1
ATOM 2051 O O . GLU A 1 272 ? -15.242 -6.516 31.162 1.00 63.47 272 GLU A O 1
ATOM 2056 N N . TYR A 1 273 ? -14.399 -4.469 30.861 1.00 61.34 273 TYR A N 1
ATOM 2057 C CA . TYR A 1 273 ? -15.646 -3.818 30.459 1.00 61.34 273 TYR A CA 1
ATOM 2058 C C . TYR A 1 273 ? -15.809 -3.645 28.938 1.00 61.34 273 TYR A C 1
ATOM 2060 O O . TYR A 1 273 ? -16.873 -3.208 28.492 1.00 61.34 273 TYR A O 1
ATOM 2068 N N . GLU A 1 274 ? -14.802 -3.976 28.125 1.00 67.31 274 GLU A N 1
ATOM 2069 C CA . GLU A 1 274 ? -14.825 -3.717 26.685 1.00 67.31 274 GLU A CA 1
ATOM 2070 C C . GLU A 1 274 ? -15.346 -4.917 25.878 1.00 67.31 274 GLU A C 1
ATOM 2072 O O . GLU A 1 274 ? -14.724 -5.975 25.770 1.00 67.31 274 GLU A O 1
ATOM 2077 N N . HIS A 1 275 ? -16.506 -4.741 25.238 1.00 74.44 275 HIS A N 1
ATOM 2078 C CA . HIS A 1 275 ? -16.956 -5.645 24.182 1.00 74.44 275 HIS A CA 1
ATOM 2079 C C . HIS A 1 275 ? -16.193 -5.338 22.890 1.00 74.44 275 HIS A C 1
ATOM 2081 O O . HIS A 1 275 ? -16.536 -4.401 22.176 1.00 74.44 275 HIS A O 1
ATOM 2087 N N . ILE A 1 276 ? -15.204 -6.170 22.557 1.00 88.69 276 ILE A N 1
ATOM 2088 C CA . ILE A 1 276 ? -14.390 -5.995 21.340 1.00 88.69 276 ILE A CA 1
ATOM 2089 C C . ILE A 1 276 ? -15.055 -6.532 20.059 1.00 88.69 276 ILE A C 1
ATOM 2091 O O . ILE A 1 276 ? -14.490 -6.459 18.974 1.00 88.69 276 ILE A O 1
ATOM 2095 N N . THR A 1 277 ? -16.246 -7.131 20.153 1.00 89.44 277 THR A N 1
ATOM 2096 C CA . THR A 1 277 ? -16.990 -7.565 18.957 1.00 89.44 277 THR A CA 1
ATOM 2097 C C . THR A 1 277 ? -17.560 -6.346 18.232 1.00 89.44 277 THR A C 1
ATOM 2099 O O . THR A 1 277 ? -18.213 -5.508 18.849 1.00 89.44 277 THR A O 1
ATOM 2102 N N . GLY A 1 278 ? -17.331 -6.259 16.923 1.00 86.25 278 GLY A N 1
ATOM 2103 C CA . GLY A 1 278 ? -17.601 -5.080 16.099 1.00 86.25 278 GLY A CA 1
ATOM 2104 C C . GLY A 1 278 ? -16.469 -4.048 16.114 1.00 86.25 278 GLY A C 1
ATOM 2105 O O . GLY A 1 278 ? -16.586 -3.012 15.465 1.00 86.25 278 GLY A O 1
ATOM 2106 N N . SER A 1 279 ? -15.376 -4.301 16.843 1.00 90.00 279 SER A N 1
ATOM 2107 C CA . SER A 1 279 ? -14.184 -3.455 16.786 1.00 90.00 279 SER A CA 1
ATOM 2108 C C . SER A 1 279 ? -13.458 -3.625 15.457 1.00 90.00 279 SER A C 1
ATOM 2110 O O . SER A 1 279 ? -13.341 -4.735 14.950 1.00 90.00 279 SER A O 1
ATOM 2112 N N . THR A 1 280 ? -12.930 -2.531 14.923 1.00 90.44 280 THR A N 1
ATOM 2113 C CA . THR A 1 280 ? -12.125 -2.509 13.705 1.00 90.44 280 THR A CA 1
ATOM 2114 C C . THR A 1 280 ? -10.642 -2.720 13.979 1.00 90.44 280 THR A C 1
ATOM 2116 O O . THR A 1 280 ? -10.182 -2.557 15.109 1.00 90.44 280 THR A O 1
ATOM 2119 N N . LEU A 1 281 ? -9.881 -2.976 12.915 1.00 88.88 281 LEU A N 1
ATOM 2120 C CA . LEU A 1 281 ? -8.422 -2.995 12.926 1.00 88.88 281 LEU A CA 1
ATOM 2121 C C . LEU A 1 281 ? -7.796 -1.827 12.153 1.00 88.88 281 LEU A C 1
ATOM 2123 O O . LEU A 1 281 ? -8.385 -1.307 11.208 1.00 88.88 281 LEU A O 1
ATOM 2127 N N . SER A 1 282 ? -6.589 -1.430 12.565 1.00 85.19 282 SER A N 1
ATOM 2128 C CA . SER A 1 282 ? -5.756 -0.427 11.890 1.00 85.19 282 SER A CA 1
ATOM 2129 C C . SER A 1 282 ? -4.267 -0.719 12.086 1.00 85.19 282 SER A C 1
ATOM 2131 O O . SER A 1 282 ? -3.854 -1.130 13.169 1.00 85.19 282 SER A O 1
ATOM 2133 N N . LYS A 1 283 ? -3.420 -0.471 11.077 1.00 82.31 283 LYS A N 1
ATOM 2134 C CA . LYS A 1 283 ? -1.949 -0.536 11.250 1.00 82.31 283 LYS A CA 1
ATOM 2135 C C . LYS A 1 283 ? -1.395 0.636 12.058 1.00 82.31 283 LYS A C 1
ATOM 2137 O O . LYS A 1 283 ? -0.301 0.544 12.611 1.00 82.31 283 LYS A O 1
ATOM 2142 N N . SER A 1 284 ? -2.138 1.735 12.143 1.00 78.19 284 SER A N 1
ATOM 2143 C CA . SER A 1 284 ? -1.759 2.909 12.925 1.00 78.19 284 SER A CA 1
ATOM 2144 C C . SER A 1 284 ? -2.611 3.006 14.190 1.00 78.19 284 SER A C 1
ATOM 2146 O O . SER A 1 284 ? -3.808 2.713 14.136 1.00 78.19 284 SER A O 1
ATOM 2148 N N . PRO A 1 285 ? -2.031 3.420 15.331 1.00 78.44 285 PRO A N 1
ATOM 2149 C CA . PRO A 1 285 ? -2.812 3.597 16.541 1.00 78.44 285 PRO A CA 1
ATOM 2150 C C . PRO A 1 285 ? -3.882 4.661 16.331 1.00 78.44 285 PRO A C 1
ATOM 2152 O O . PRO A 1 285 ? -3.624 5.726 15.766 1.00 78.44 285 PRO A O 1
ATOM 2155 N N . LEU A 1 286 ? -5.078 4.334 16.799 1.00 81.25 286 LEU A N 1
ATOM 2156 C CA . LEU A 1 286 ? -6.239 5.204 16.753 1.00 81.25 286 LEU A CA 1
ATOM 2157 C C . LEU A 1 286 ? -6.168 6.230 17.881 1.00 81.25 286 LEU A C 1
ATOM 2159 O O . LEU A 1 286 ? -5.425 6.069 18.851 1.00 81.25 286 LEU A O 1
ATOM 2163 N N . SER A 1 287 ? -6.947 7.299 17.751 1.00 78.00 287 SER A N 1
ATOM 2164 C CA . SER A 1 287 ? -7.056 8.311 18.794 1.00 78.00 287 SER A CA 1
ATOM 2165 C C . SER A 1 287 ? -7.569 7.669 20.081 1.00 78.00 287 SER A C 1
ATOM 2167 O O . SER A 1 287 ? -8.597 6.997 20.075 1.00 78.00 287 SER A O 1
ATOM 2169 N N . THR A 1 288 ? -6.875 7.862 21.195 1.00 68.69 288 THR A N 1
ATOM 2170 C CA . THR A 1 288 ? -7.431 7.531 22.507 1.00 68.69 288 THR A CA 1
ATOM 2171 C C . THR A 1 288 ? -8.536 8.532 22.826 1.00 68.69 288 THR A C 1
ATOM 2173 O O . THR A 1 288 ? -8.351 9.742 22.662 1.00 68.69 288 THR A O 1
ATOM 2176 N N . GLN A 1 289 ? -9.699 8.051 23.272 1.00 59.12 289 GLN A N 1
ATOM 2177 C CA . GLN A 1 289 ? -10.659 8.943 23.911 1.00 59.12 289 GLN A CA 1
ATOM 2178 C C . GLN A 1 289 ? -9.999 9.442 25.197 1.00 59.12 289 GLN A C 1
ATOM 2180 O O . GLN A 1 289 ? -9.825 8.691 26.151 1.00 59.12 289 GLN A O 1
ATOM 2185 N N . LEU A 1 290 ? -9.596 10.713 25.217 1.00 44.78 290 LEU A N 1
ATOM 2186 C CA . LEU A 1 290 ? -9.350 11.400 26.476 1.00 44.78 290 LEU A CA 1
ATOM 2187 C C . LEU A 1 290 ? -10.683 11.379 27.217 1.00 44.78 290 LEU A C 1
ATOM 2189 O O . LEU A 1 290 ? -11.609 12.097 26.838 1.00 44.78 290 LEU A O 1
ATOM 2193 N N . SER A 1 291 ? -10.795 10.525 28.231 1.00 38.44 291 SER A N 1
ATOM 2194 C CA . SER A 1 291 ? -11.871 10.613 29.205 1.00 38.44 291 SER A CA 1
ATOM 2195 C C . SER A 1 291 ? -11.850 12.038 29.745 1.00 38.44 291 SER A C 1
ATOM 2197 O O . SER A 1 291 ? -10.907 12.434 30.431 1.00 38.44 291 SER A O 1
ATOM 2199 N N . SER A 1 292 ? -12.840 12.837 29.356 1.00 31.41 292 SER A N 1
ATOM 2200 C CA . SER A 1 292 ? -13.086 14.127 29.976 1.00 31.41 292 SER A CA 1
ATOM 2201 C C . SER A 1 292 ? -13.449 13.858 31.434 1.00 31.41 292 SER A C 1
ATOM 2203 O O . SER A 1 292 ? -14.573 13.431 31.711 1.00 31.41 292 SER A O 1
ATOM 2205 N N . GLU A 1 293 ? -12.487 14.035 32.335 1.00 31.97 293 GLU A N 1
ATOM 2206 C CA . GLU A 1 293 ? -12.775 14.338 33.740 1.00 31.97 293 GLU A CA 1
ATOM 2207 C C . GLU A 1 293 ? -13.334 15.761 33.873 1.00 31.97 293 GLU A C 1
ATOM 2209 O O . GLU A 1 293 ? -12.855 16.667 33.146 1.00 31.97 293 GLU A O 1
#

Mean predicted aligned error: 13.57 Å

pLDDT: mean 74.87, std 18.3, range [31.14, 95.75]

Radius of gyration: 23.57 Å; Cα contacts (8 Å, |Δi|>4): 569; chains: 1; bounding box: 52×57×83 Å

Nearest PDB structures (foldseek):
  6uxc-assembly1_A  TM=6.688E-01  e=2.166E-07  Chlamydia trachomatis L2/434/Bu
  4uv2-assembly2_N  TM=5.670E-01  e=2.071E-05  Escherichia coli str. K-12 substr. MC4100
  4hrv-assembly1_B  TM=5.450E-01  e=1.445E-05  Neisseria meningitidis
  2iqi-assembly7_G  TM=5.763E-01  e=4.797E-05  Xanthomonas campestris pv. campestris
  2i9i-assembly1_A-2  TM=3.944E-01  e=1.995E-06  Helicobacter pylori

Foldseek 3Di:
DDDDPPDPDPPPPPPPPPLLPPPDDAAPADDDPLVVAQQEEEEDQEAEAPQEDPLCVCQRVLLSVSLVRVLRSNVRYHYDPDLVVNVVGLWHKYKYKYWHHFAWFQDDDPVCVVVVDDDHRTKTKTKMWMWIATSPVRHTLDTDIFMFIFGQPPDDRPPPSPPDPSPPVCCVHRSVVRSVVSSVVVSVVVQLQSLQRWPNKAFADDDAPAQKTFIDCLVSHDAQAKWFKWDQDPVVRHTAFFAALVRHTWMWTWHADPVGGIMTGTPGHGRPPDDRGRIGIHSDHGHHPPPDD